Protein AF-A0AAD1RSA2-F1 (afdb_monomer)

pLDDT: mean 74.33, std 21.66, range [32.47, 97.56]

Structure (mmCIF, N/CA/C/O backbone):
data_AF-A0AAD1RSA2-F1
#
_entry.id   AF-A0AAD1RSA2-F1
#
loop_
_atom_site.group_PDB
_atom_site.id
_atom_site.type_symbol
_atom_site.label_atom_id
_atom_site.label_alt_id
_atom_site.label_comp_id
_atom_site.label_asym_id
_atom_site.label_entity_id
_atom_site.label_seq_id
_atom_site.pdbx_PDB_ins_code
_atom_site.Cartn_x
_atom_site.Cartn_y
_atom_site.Cartn_z
_atom_site.occupancy
_atom_site.B_iso_or_equiv
_atom_site.auth_seq_id
_atom_site.auth_comp_id
_atom_site.auth_asym_id
_atom_site.auth_atom_id
_atom_site.pdbx_PDB_model_num
ATOM 1 N N . MET A 1 1 ? 1.832 4.688 15.594 1.00 37.69 1 MET A N 1
ATOM 2 C CA . MET A 1 1 ? 2.782 3.563 15.748 1.00 37.69 1 MET A CA 1
ATOM 3 C C . MET A 1 1 ? 2.990 2.872 14.407 1.00 37.69 1 MET A C 1
ATOM 5 O O . MET A 1 1 ? 2.017 2.528 13.745 1.00 37.69 1 MET A O 1
ATOM 9 N N . ARG A 1 2 ? 4.242 2.735 13.957 1.00 39.59 2 ARG A N 1
ATOM 10 C CA . ARG A 1 2 ? 4.588 1.982 12.745 1.00 39.59 2 ARG A CA 1
ATOM 11 C C . ARG A 1 2 ? 4.791 0.528 13.179 1.00 39.59 2 ARG A C 1
ATOM 13 O O . ARG A 1 2 ? 5.715 0.257 13.930 1.00 39.59 2 ARG A O 1
ATOM 20 N N . MET A 1 3 ? 3.895 -0.370 12.771 1.00 48.12 3 MET A N 1
ATOM 21 C CA . MET A 1 3 ? 4.030 -1.813 13.011 1.00 48.12 3 MET A CA 1
ATOM 22 C C . MET A 1 3 ? 5.203 -2.342 12.176 1.00 48.12 3 MET A C 1
ATOM 24 O O . MET A 1 3 ? 5.011 -2.774 11.036 1.00 48.12 3 MET A O 1
ATOM 28 N N . GLU A 1 4 ? 6.422 -2.218 12.697 1.00 54.72 4 GLU A N 1
ATOM 29 C CA . GLU A 1 4 ? 7.602 -2.865 12.128 1.00 54.72 4 GLU A CA 1
ATOM 30 C C . GLU A 1 4 ? 7.743 -4.270 12.723 1.00 54.72 4 GLU A C 1
ATOM 32 O O . GLU A 1 4 ? 7.536 -4.484 13.915 1.00 54.72 4 GLU A O 1
ATOM 37 N N . SER A 1 5 ? 8.045 -5.250 11.870 1.00 55.22 5 SER A N 1
ATOM 38 C CA . SER A 1 5 ? 8.268 -6.627 12.305 1.00 55.22 5 SER A CA 1
ATOM 39 C C . SER A 1 5 ? 9.601 -6.706 13.062 1.00 55.22 5 SER A C 1
ATOM 41 O O . SER A 1 5 ? 10.627 -6.337 12.484 1.00 55.22 5 SER A O 1
ATOM 43 N N . PRO A 1 6 ? 9.634 -7.226 14.304 1.00 56.91 6 PRO A N 1
ATOM 44 C CA . PRO A 1 6 ? 10.848 -7.269 15.126 1.00 56.91 6 PRO A CA 1
ATOM 45 C C . PRO A 1 6 ? 11.958 -8.176 14.564 1.00 56.91 6 PRO A C 1
ATOM 47 O O . PRO A 1 6 ? 13.073 -8.168 15.073 1.00 56.91 6 PRO A O 1
ATOM 50 N N . LEU A 1 7 ? 11.684 -8.946 13.504 1.00 56.50 7 LEU A N 1
ATOM 51 C CA . LEU A 1 7 ? 12.602 -9.950 12.954 1.00 56.50 7 LEU A CA 1
ATOM 52 C C . LEU A 1 7 ? 13.266 -9.546 11.629 1.00 56.50 7 LEU A C 1
ATOM 54 O O . LEU A 1 7 ? 13.996 -10.346 11.042 1.00 56.50 7 LEU A O 1
ATOM 58 N N . TYR A 1 8 ? 13.022 -8.333 11.125 1.00 59.09 8 TYR A N 1
ATOM 59 C CA . TYR A 1 8 ? 13.523 -7.923 9.813 1.00 59.09 8 TYR A CA 1
ATOM 60 C C . TYR A 1 8 ? 14.059 -6.491 9.821 1.00 59.09 8 TYR A C 1
ATOM 62 O O . TYR A 1 8 ? 13.320 -5.533 9.600 1.00 59.09 8 TYR A O 1
ATOM 70 N N . ARG A 1 9 ? 15.379 -6.353 9.995 1.00 57.50 9 ARG A N 1
ATOM 71 C CA . ARG A 1 9 ? 16.102 -5.105 9.727 1.00 57.50 9 ARG A CA 1
ATOM 72 C C . ARG A 1 9 ? 16.849 -5.243 8.394 1.00 57.50 9 ARG A C 1
ATOM 74 O O . ARG A 1 9 ? 17.862 -5.940 8.347 1.00 57.50 9 ARG A O 1
ATOM 81 N N . PRO A 1 10 ? 16.361 -4.656 7.288 1.00 60.34 10 PRO A N 1
ATOM 82 C CA . PRO A 1 10 ? 17.086 -4.707 6.027 1.00 60.34 10 PRO A CA 1
ATOM 83 C C . PRO A 1 10 ? 18.389 -3.907 6.153 1.00 60.34 10 PRO A C 1
ATOM 85 O O . PRO A 1 10 ? 18.376 -2.761 6.589 1.00 60.34 10 PRO A O 1
ATOM 88 N N . THR A 1 11 ? 19.513 -4.504 5.755 1.00 66.19 11 THR A N 1
ATOM 89 C CA . THR A 1 11 ? 20.843 -3.865 5.779 1.00 66.19 11 THR A CA 1
ATOM 90 C C . THR A 1 11 ? 20.990 -2.746 4.744 1.00 66.19 11 THR A C 1
ATOM 92 O O . THR A 1 11 ? 21.912 -1.941 4.839 1.00 66.19 11 THR A O 1
ATOM 95 N N . ARG A 1 12 ? 20.081 -2.669 3.759 1.00 71.31 12 ARG A N 1
ATOM 96 C CA . ARG A 1 12 ? 19.982 -1.590 2.766 1.00 71.31 12 ARG A CA 1
ATOM 97 C C . ARG A 1 12 ? 18.522 -1.291 2.434 1.00 71.31 12 ARG A C 1
ATOM 99 O O . ARG A 1 12 ? 17.719 -2.209 2.241 1.00 71.31 12 ARG A O 1
ATOM 106 N N . THR A 1 13 ? 18.186 -0.008 2.317 1.00 76.06 13 THR A N 1
ATOM 107 C CA . THR A 1 13 ? 16.845 0.459 1.940 1.00 76.06 13 THR A CA 1
ATOM 108 C C . THR A 1 13 ? 16.625 0.257 0.442 1.00 76.06 13 THR A C 1
ATOM 110 O O . THR A 1 13 ? 16.836 1.156 -0.364 1.00 76.06 13 THR A O 1
ATOM 113 N N . VAL A 1 14 ? 16.215 -0.948 0.052 1.00 84.25 14 VAL A N 1
ATOM 114 C CA . VAL A 1 14 ? 15.807 -1.242 -1.327 1.00 84.25 14 VAL A CA 1
ATOM 115 C C . VAL A 1 14 ? 14.317 -0.946 -1.465 1.00 84.25 14 VAL A C 1
ATOM 117 O O . VAL A 1 14 ? 13.495 -1.513 -0.737 1.00 84.25 14 VAL A O 1
ATOM 120 N N . TRP A 1 15 ? 13.953 -0.068 -2.402 1.00 86.19 15 TRP A N 1
ATOM 121 C CA . TRP A 1 15 ? 12.548 0.149 -2.743 1.00 86.19 15 TRP A CA 1
ATOM 122 C C . TRP A 1 15 ? 11.924 -1.144 -3.269 1.00 86.19 15 TRP A C 1
ATOM 124 O O . TRP A 1 15 ? 12.537 -1.881 -4.042 1.00 86.19 15 TRP A O 1
ATOM 134 N N . ARG A 1 16 ? 10.687 -1.406 -2.851 1.00 86.50 16 ARG A N 1
ATOM 135 C CA . ARG A 1 16 ? 9.903 -2.559 -3.292 1.00 86.50 16 ARG A CA 1
ATOM 136 C C . ARG A 1 16 ? 8.516 -2.108 -3.702 1.00 86.50 16 ARG A C 1
ATOM 138 O O . ARG A 1 16 ? 7.865 -1.373 -2.948 1.00 86.50 16 ARG A O 1
ATOM 145 N N . LEU A 1 17 ? 8.063 -2.628 -4.836 1.00 87.75 17 LEU A N 1
ATOM 146 C CA . LEU A 1 17 ? 6.721 -2.415 -5.349 1.00 87.75 17 LEU A CA 1
ATOM 147 C C . LEU A 1 17 ? 5.660 -2.878 -4.337 1.00 87.75 17 LEU A C 1
ATOM 149 O O . LEU A 1 17 ? 5.884 -3.778 -3.520 1.00 87.75 17 LEU A O 1
ATOM 153 N N . ASN A 1 18 ? 4.518 -2.198 -4.334 1.00 88.12 18 ASN A N 1
ATOM 154 C CA . ASN A 1 18 ? 3.325 -2.650 -3.638 1.00 88.12 18 ASN A CA 1
ATOM 155 C C . ASN A 1 18 ? 2.492 -3.494 -4.608 1.00 88.12 18 ASN A C 1
ATOM 157 O O . ASN A 1 18 ? 1.887 -2.937 -5.514 1.00 88.12 18 ASN A O 1
ATOM 161 N N . GLU A 1 19 ? 2.474 -4.809 -4.405 1.00 86.88 19 GLU A N 1
ATOM 162 C CA . GLU A 1 19 ? 1.778 -5.781 -5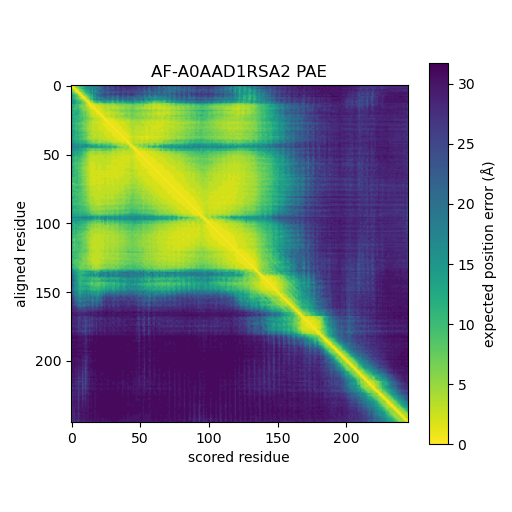.266 1.00 86.88 19 GLU A CA 1
ATOM 163 C C . GLU A 1 19 ? 0.280 -5.477 -5.400 1.00 86.88 19 GLU A C 1
ATOM 165 O O . GLU A 1 19 ? -0.284 -5.631 -6.474 1.00 86.88 19 GLU A O 1
ATOM 170 N N . LEU A 1 20 ? -0.335 -4.926 -4.348 1.00 87.38 20 LEU A N 1
ATOM 171 C CA . LEU A 1 20 ? -1.753 -4.552 -4.336 1.00 87.38 20 LEU A CA 1
ATOM 172 C C . LEU A 1 20 ? -2.102 -3.489 -5.386 1.00 87.38 20 LEU A C 1
ATOM 174 O O . LEU A 1 20 ? -3.244 -3.413 -5.810 1.00 87.38 20 LEU A O 1
ATOM 178 N N . LEU A 1 21 ? -1.134 -2.666 -5.812 1.00 88.56 21 LEU A N 1
ATOM 179 C CA . LEU A 1 21 ? -1.374 -1.650 -6.842 1.00 88.56 21 LEU A CA 1
ATOM 180 C C . LEU A 1 21 ? -1.639 -2.265 -8.214 1.00 88.56 21 LEU A C 1
ATOM 182 O O . LEU A 1 21 ? -2.290 -1.626 -9.031 1.00 88.56 21 LEU A O 1
ATOM 186 N N . LEU A 1 22 ? -1.115 -3.466 -8.464 1.00 88.12 22 LEU A N 1
ATOM 187 C CA . LEU A 1 22 ? -1.291 -4.160 -9.736 1.00 88.12 22 LEU A CA 1
ATOM 188 C C . LEU A 1 22 ? -2.653 -4.849 -9.828 1.00 88.12 22 LEU A C 1
ATOM 190 O O . LEU A 1 22 ? -3.090 -5.159 -10.923 1.00 88.12 22 LEU A O 1
ATOM 194 N N . SER A 1 23 ? -3.328 -5.072 -8.698 1.00 88.94 23 SER A N 1
ATOM 195 C CA . SER A 1 23 ? -4.679 -5.639 -8.672 1.00 88.94 23 SER A CA 1
ATOM 196 C C . SER A 1 23 ? -5.761 -4.615 -9.024 1.00 88.94 23 SER A C 1
ATOM 198 O O . SER A 1 23 ? -6.873 -4.997 -9.367 1.00 88.94 23 SER A O 1
ATOM 200 N N . ASP A 1 24 ? -5.457 -3.318 -8.940 1.00 90.38 24 ASP A N 1
ATOM 201 C CA . ASP A 1 24 ? -6.428 -2.257 -9.187 1.00 90.38 24 ASP A CA 1
ATOM 202 C C . ASP A 1 24 ? -6.560 -1.987 -10.697 1.00 90.38 24 ASP A C 1
ATOM 204 O O . ASP A 1 24 ? -5.668 -1.388 -11.299 1.00 90.38 24 ASP A O 1
ATOM 208 N N . GLU A 1 25 ? -7.699 -2.348 -11.293 1.00 92.50 25 GLU A N 1
ATOM 209 C CA . GLU A 1 25 ? -8.043 -2.081 -12.705 1.00 92.50 25 GLU A CA 1
ATOM 210 C C . GLU A 1 25 ? -7.691 -0.668 -13.219 1.00 92.50 25 GLU A C 1
ATOM 212 O O . GLU A 1 25 ? -6.989 -0.560 -14.225 1.00 92.50 25 GLU A O 1
ATOM 217 N N . PRO A 1 26 ? -8.056 0.446 -12.545 1.00 91.12 26 PRO A N 1
ATOM 218 C CA . PRO A 1 26 ? -7.728 1.778 -13.065 1.00 91.12 26 PRO A CA 1
ATOM 219 C C . PRO A 1 26 ? -6.219 2.041 -13.096 1.00 91.12 26 PRO A C 1
ATOM 221 O O . PRO A 1 26 ? -5.728 2.795 -13.931 1.00 91.12 26 PRO A O 1
ATOM 224 N N . THR A 1 27 ? -5.463 1.424 -12.186 1.00 91.00 27 THR A N 1
ATOM 225 C CA . THR A 1 27 ? -4.001 1.532 -12.178 1.00 91.00 27 THR A CA 1
ATOM 226 C C . THR A 1 27 ? -3.387 0.709 -13.302 1.00 91.00 27 THR A C 1
ATOM 228 O O . THR A 1 27 ? -2.423 1.164 -13.909 1.00 91.00 27 THR A O 1
ATOM 231 N N . GLN A 1 28 ? -3.959 -0.453 -13.622 1.00 92.38 28 GLN A N 1
ATOM 232 C CA . GLN A 1 28 ? -3.539 -1.247 -14.775 1.00 92.38 28 GLN A CA 1
ATOM 233 C C . GLN A 1 28 ? -3.769 -0.491 -16.088 1.00 92.38 28 GLN A C 1
ATOM 235 O O . GLN A 1 28 ? -2.838 -0.371 -16.880 1.00 92.38 28 GLN A O 1
ATOM 240 N N . ALA A 1 29 ? -4.951 0.101 -16.278 1.00 93.62 29 ALA A N 1
ATOM 241 C CA . ALA A 1 29 ? -5.259 0.892 -17.471 1.00 93.62 29 ALA A CA 1
ATOM 242 C C . ALA A 1 29 ? -4.273 2.059 -17.663 1.00 93.62 29 ALA A C 1
ATOM 244 O O . ALA A 1 29 ? -3.700 2.215 -18.739 1.00 93.62 29 ALA A O 1
ATOM 245 N N . GLN A 1 30 ? -3.994 2.815 -16.595 1.00 92.94 30 GLN A N 1
ATOM 246 C CA . GLN A 1 30 ? -2.999 3.894 -16.623 1.00 92.94 30 GLN A CA 1
ATOM 247 C C . GLN A 1 30 ? -1.589 3.392 -16.955 1.00 92.94 30 GLN A C 1
ATOM 249 O O . GLN A 1 30 ? -0.844 4.066 -17.661 1.00 92.94 30 GLN A O 1
ATOM 254 N N . LEU A 1 31 ? -1.193 2.225 -16.441 1.00 92.81 31 LEU A N 1
ATOM 255 C CA . LEU A 1 31 ? 0.115 1.643 -16.746 1.00 92.81 31 LEU A CA 1
ATOM 256 C C . LEU A 1 31 ? 0.219 1.239 -18.217 1.00 92.81 31 LEU A C 1
ATOM 258 O O . LEU A 1 31 ? 1.251 1.497 -18.827 1.00 92.81 31 LEU A O 1
ATOM 262 N N . LEU A 1 32 ? -0.833 0.639 -18.776 1.00 93.94 32 LEU A N 1
ATOM 263 C CA . LEU A 1 32 ? -0.878 0.226 -20.180 1.00 93.94 32 LEU A CA 1
ATOM 264 C C . LEU A 1 32 ? -0.857 1.425 -21.132 1.00 93.94 32 LEU A C 1
ATOM 266 O O . LEU A 1 32 ? -0.131 1.405 -22.120 1.00 93.94 32 LEU A O 1
ATOM 270 N N . GLU A 1 33 ? -1.591 2.489 -20.814 1.00 95.06 33 GLU A N 1
ATOM 271 C CA . GLU A 1 33 ? -1.561 3.730 -21.592 1.00 95.06 33 GLU A CA 1
ATOM 272 C C . GLU A 1 33 ? -0.147 4.327 -21.626 1.00 95.06 33 GLU A C 1
ATOM 274 O O . GLU A 1 33 ? 0.398 4.611 -22.689 1.00 95.06 33 GLU A O 1
ATOM 279 N N . GLN A 1 34 ? 0.496 4.447 -20.463 1.00 93.94 34 GLN A N 1
ATOM 280 C CA . GLN A 1 34 ? 1.848 5.003 -20.367 1.00 93.94 34 GLN A CA 1
ATOM 281 C C . GLN A 1 34 ? 2.905 4.105 -21.022 1.00 93.94 34 GLN A C 1
ATOM 283 O O . GLN A 1 34 ? 3.889 4.603 -21.563 1.00 93.94 34 GLN A O 1
ATOM 288 N N . LEU A 1 35 ? 2.703 2.786 -20.981 1.00 93.62 35 LEU A N 1
ATOM 289 C CA . LEU A 1 35 ? 3.534 1.807 -21.675 1.00 93.62 35 LEU A CA 1
ATOM 290 C C . LEU A 1 35 ? 3.474 2.014 -23.191 1.00 93.62 35 LEU A C 1
ATOM 292 O O . LEU A 1 35 ? 4.520 2.096 -23.832 1.00 93.62 35 LEU A O 1
ATOM 296 N N . ASN A 1 36 ? 2.263 2.126 -23.738 1.00 95.12 36 ASN A N 1
ATOM 297 C CA . ASN A 1 36 ? 2.056 2.334 -25.166 1.00 95.12 36 ASN A CA 1
ATOM 298 C C . ASN A 1 36 ? 2.676 3.658 -25.615 1.00 95.12 36 ASN A C 1
ATOM 300 O O . ASN A 1 36 ? 3.472 3.649 -26.548 1.00 95.12 36 ASN A O 1
ATOM 304 N N . ASN A 1 37 ? 2.408 4.751 -24.894 1.00 95.56 37 ASN A N 1
ATOM 305 C CA . ASN A 1 37 ? 2.962 6.069 -25.215 1.00 95.56 37 ASN A CA 1
ATOM 306 C C . ASN A 1 37 ? 4.499 6.056 -25.222 1.00 95.56 37 ASN A C 1
ATOM 308 O O . ASN A 1 37 ? 5.131 6.612 -26.117 1.00 95.56 37 ASN A O 1
ATOM 312 N N . TYR A 1 38 ? 5.113 5.365 -24.255 1.00 95.25 38 TYR A N 1
ATOM 313 C CA . TYR A 1 38 ? 6.565 5.242 -24.195 1.00 95.25 38 TYR A CA 1
ATOM 314 C C . TYR A 1 38 ? 7.136 4.571 -25.450 1.00 95.25 38 TYR A C 1
ATOM 316 O O . TYR A 1 38 ? 8.073 5.097 -26.047 1.00 95.25 38 TYR A O 1
ATOM 324 N N . PHE A 1 39 ? 6.581 3.430 -25.864 1.00 94.19 39 PHE A N 1
ATOM 325 C CA . PHE A 1 39 ? 7.084 2.727 -27.045 1.00 94.19 39 PHE A CA 1
ATOM 326 C C . PHE A 1 39 ? 6.788 3.480 -28.340 1.00 94.19 39 PHE A C 1
ATOM 328 O O . PHE A 1 39 ? 7.658 3.539 -29.198 1.00 94.19 39 PHE A O 1
ATOM 335 N N . THR A 1 40 ? 5.633 4.137 -28.466 1.00 94.62 40 THR A N 1
ATOM 336 C CA . THR A 1 40 ? 5.334 4.941 -29.662 1.00 94.62 40 THR A CA 1
ATOM 337 C C . THR A 1 40 ? 6.281 6.127 -29.845 1.00 94.62 40 THR A C 1
ATOM 339 O O . THR A 1 40 ? 6.525 6.533 -30.974 1.00 94.62 40 THR A O 1
ATOM 342 N N . GLU A 1 41 ? 6.801 6.699 -28.755 1.00 92.56 41 GLU A N 1
ATOM 343 C CA . GLU A 1 41 ? 7.672 7.883 -28.799 1.00 92.56 41 GLU A CA 1
ATOM 344 C C . GLU A 1 41 ? 9.167 7.545 -28.875 1.00 92.56 41 GLU A C 1
ATOM 346 O O . GLU A 1 41 ? 9.951 8.358 -29.359 1.00 92.56 41 GLU A O 1
ATOM 351 N N . ASN A 1 42 ? 9.577 6.388 -28.345 1.00 91.50 42 ASN A N 1
ATOM 352 C CA . ASN A 1 42 ? 10.992 6.068 -28.125 1.00 91.50 42 ASN A CA 1
ATOM 353 C C . ASN A 1 42 ? 11.501 4.893 -28.976 1.00 91.50 42 ASN A C 1
ATOM 355 O O . ASN A 1 42 ? 12.704 4.636 -28.965 1.00 91.50 42 ASN A O 1
ATOM 359 N N . ASP A 1 43 ? 10.632 4.167 -29.685 1.00 90.75 43 ASP A N 1
ATOM 360 C CA . ASP A 1 43 ? 11.039 3.081 -30.586 1.00 90.75 43 ASP A CA 1
ATOM 361 C C . ASP A 1 43 ? 11.524 3.647 -31.932 1.00 90.75 43 ASP A C 1
ATOM 363 O O . ASP A 1 43 ? 10.822 3.637 -32.942 1.00 90.75 43 ASP A O 1
ATOM 367 N N . THR A 1 44 ? 12.731 4.214 -31.912 1.00 91.69 44 THR A N 1
ATOM 368 C CA . THR A 1 44 ? 13.427 4.761 -33.086 1.00 91.69 44 THR A CA 1
ATOM 369 C C . THR A 1 44 ? 14.599 3.854 -33.457 1.00 91.69 44 THR A C 1
ATOM 371 O O . THR A 1 44 ? 15.302 3.363 -32.574 1.00 91.69 44 THR A O 1
ATOM 374 N N . GLU A 1 45 ? 14.880 3.697 -34.754 1.00 86.00 45 GLU A N 1
ATOM 375 C CA . GLU A 1 45 ? 15.965 2.841 -35.278 1.00 86.00 45 GLU A CA 1
ATOM 376 C C . GLU A 1 45 ? 17.367 3.193 -34.736 1.00 86.00 45 GLU A C 1
ATOM 378 O O . GLU A 1 45 ? 18.268 2.356 -34.725 1.00 86.00 45 GLU A O 1
ATOM 383 N N . GLU A 1 46 ? 17.557 4.421 -34.247 1.00 90.38 46 GLU A N 1
ATOM 384 C CA . GLU A 1 46 ? 18.817 4.904 -33.671 1.00 90.38 46 GLU A CA 1
ATOM 385 C C . GLU A 1 46 ? 19.096 4.363 -32.256 1.00 90.38 46 GLU A C 1
ATOM 387 O O . GLU A 1 46 ? 20.248 4.344 -31.808 1.00 90.38 46 GLU A O 1
ATOM 392 N N . ILE A 1 47 ? 18.063 3.937 -31.520 1.00 91.56 47 ILE A N 1
ATOM 393 C CA . ILE A 1 47 ? 18.174 3.590 -30.100 1.00 91.56 47 ILE A CA 1
ATOM 394 C C . ILE A 1 47 ? 18.345 2.080 -29.941 1.00 91.56 47 ILE A C 1
ATOM 396 O O . ILE A 1 47 ? 17.545 1.276 -30.408 1.00 91.56 47 ILE A O 1
ATOM 400 N N . SER A 1 48 ? 19.379 1.667 -29.200 1.00 94.25 48 SER A N 1
ATOM 401 C CA . SER A 1 48 ? 19.574 0.247 -28.902 1.00 94.25 48 SER A CA 1
ATOM 402 C C . SER A 1 48 ? 18.424 -0.312 -28.051 1.00 94.25 48 SER A C 1
ATOM 404 O O . SER A 1 48 ? 18.003 0.305 -27.067 1.00 94.25 48 SER A O 1
ATOM 406 N N . ALA A 1 49 ? 17.980 -1.535 -28.356 1.00 91.75 49 ALA A N 1
ATOM 407 C CA . ALA A 1 49 ? 16.918 -2.214 -27.605 1.00 91.75 49 ALA A CA 1
ATOM 408 C C . ALA A 1 49 ? 17.229 -2.356 -26.097 1.00 91.75 49 ALA A C 1
ATOM 410 O O . ALA A 1 49 ? 16.323 -2.360 -25.263 1.00 91.75 49 ALA A O 1
ATOM 411 N N . LEU A 1 50 ? 18.515 -2.437 -25.727 1.00 94.88 50 LEU A N 1
ATOM 412 C CA . LEU A 1 50 ? 18.956 -2.451 -24.329 1.00 94.88 50 LEU A CA 1
ATOM 413 C C . LEU A 1 50 ? 18.648 -1.124 -23.631 1.00 94.88 50 LEU A C 1
ATOM 415 O O . LEU A 1 50 ? 18.035 -1.124 -22.562 1.00 94.88 50 LEU A O 1
ATOM 419 N N . THR A 1 51 ? 19.030 -0.005 -24.250 1.00 94.25 51 THR A N 1
ATOM 420 C CA . THR A 1 51 ? 18.771 1.342 -23.726 1.00 94.25 51 THR A CA 1
ATOM 421 C C . THR A 1 51 ? 17.273 1.602 -23.613 1.00 94.25 51 THR A C 1
ATOM 423 O O . THR A 1 51 ? 16.816 2.081 -22.573 1.00 94.25 51 THR A O 1
ATOM 426 N N . LEU A 1 52 ? 16.505 1.216 -24.638 1.00 94.94 52 LEU A N 1
ATOM 427 C CA . LEU A 1 52 ? 15.046 1.320 -24.644 1.00 94.94 52 LEU A CA 1
ATOM 428 C C . LEU A 1 52 ? 14.437 0.555 -23.459 1.00 94.94 52 LEU A C 1
ATOM 430 O O . LEU A 1 52 ? 13.650 1.103 -22.690 1.00 94.94 52 LEU A O 1
ATOM 434 N N . TRP A 1 53 ? 14.860 -0.691 -23.228 1.00 94.75 53 TRP A N 1
ATOM 435 C CA . TRP A 1 53 ? 14.368 -1.492 -22.105 1.00 94.75 53 TRP A CA 1
ATOM 436 C C . TRP A 1 53 ? 14.763 -0.924 -20.733 1.00 94.75 53 TRP A C 1
ATOM 438 O O . TRP A 1 53 ? 13.976 -0.958 -19.779 1.00 94.75 53 TRP A O 1
ATOM 448 N N . GLU A 1 54 ? 15.985 -0.415 -20.581 1.00 95.62 54 GLU A N 1
ATOM 449 C CA . GLU A 1 54 ? 16.444 0.189 -19.327 1.00 95.62 54 GLU A CA 1
ATOM 450 C C . GLU A 1 54 ? 15.708 1.482 -18.984 1.00 95.62 54 GLU A C 1
ATOM 452 O O . GLU A 1 54 ? 15.234 1.633 -17.848 1.00 95.62 54 GLU A O 1
ATOM 457 N N . ALA A 1 55 ? 15.548 2.369 -19.963 1.00 95.00 55 ALA A N 1
ATOM 458 C CA . ALA A 1 55 ? 14.782 3.597 -19.812 1.00 95.00 55 ALA A CA 1
ATOM 459 C C . ALA A 1 55 ? 13.305 3.288 -19.524 1.00 95.00 55 ALA A C 1
ATOM 461 O O . ALA A 1 55 ? 12.751 3.818 -18.555 1.00 95.00 55 ALA A O 1
ATOM 462 N N . HIS A 1 56 ? 12.711 2.335 -20.244 1.00 94.88 56 HIS A N 1
ATOM 463 C CA . HIS A 1 56 ? 11.352 1.862 -20.006 1.00 94.88 56 HIS A CA 1
ATOM 464 C C . HIS A 1 56 ? 11.115 1.434 -18.545 1.00 94.88 56 HIS A C 1
ATOM 466 O O . HIS A 1 56 ? 10.192 1.907 -17.871 1.00 94.88 56 HIS A O 1
ATOM 472 N N . LYS A 1 57 ? 11.994 0.578 -18.003 1.00 92.50 57 LYS A N 1
ATOM 473 C CA . LYS A 1 57 ? 11.923 0.132 -16.598 1.00 92.50 57 LYS A CA 1
ATOM 474 C C . LYS A 1 57 ? 12.005 1.302 -15.614 1.00 92.50 57 LYS A C 1
ATOM 476 O O . LYS A 1 57 ? 11.341 1.275 -14.572 1.00 92.50 57 LYS A O 1
ATOM 481 N N . SER A 1 58 ? 12.829 2.307 -15.914 1.00 94.75 58 SER A N 1
ATOM 482 C CA . SER A 1 58 ? 12.964 3.511 -15.088 1.00 94.75 58 SER A CA 1
ATOM 483 C C . SER A 1 58 ? 11.663 4.318 -15.061 1.00 94.75 58 SER A C 1
ATOM 485 O O . SER A 1 58 ? 11.167 4.652 -13.978 1.00 94.75 58 SER A O 1
ATOM 487 N N . VAL A 1 59 ? 11.056 4.537 -16.233 1.00 93.94 59 VAL A N 1
ATOM 488 C CA . VAL A 1 59 ? 9.771 5.237 -16.389 1.00 93.94 59 VAL A CA 1
ATOM 489 C C . VAL A 1 59 ? 8.663 4.517 -15.622 1.00 93.94 59 VAL A C 1
ATOM 491 O O . VAL A 1 59 ? 8.009 5.129 -14.771 1.00 93.94 59 VAL A O 1
ATOM 494 N N . LEU A 1 60 ? 8.511 3.202 -15.818 1.00 93.62 60 LEU A N 1
ATOM 495 C CA . LEU A 1 60 ? 7.515 2.405 -15.092 1.00 93.62 60 LEU A CA 1
ATOM 496 C C . LEU A 1 60 ? 7.685 2.500 -13.577 1.00 93.62 60 LEU A C 1
ATOM 498 O O . LEU A 1 60 ? 6.712 2.648 -12.833 1.00 93.62 60 LEU A O 1
ATOM 502 N N . ARG A 1 61 ? 8.926 2.427 -13.092 1.00 93.62 61 ARG A N 1
ATOM 503 C CA . ARG A 1 61 ? 9.202 2.552 -11.661 1.00 93.62 61 ARG A CA 1
ATOM 504 C C . ARG A 1 61 ? 8.797 3.929 -11.138 1.00 93.62 61 ARG A C 1
ATOM 506 O O . ARG A 1 61 ? 8.172 4.001 -10.078 1.00 93.62 61 ARG A O 1
ATOM 513 N N . GLY A 1 62 ? 9.136 4.999 -11.856 1.00 94.31 62 GLY A N 1
ATOM 514 C CA . GLY A 1 62 ? 8.745 6.367 -11.507 1.00 94.31 62 GLY A CA 1
ATOM 515 C C . GLY A 1 62 ? 7.227 6.529 -11.436 1.00 94.31 62 GLY A C 1
ATOM 516 O O . GLY A 1 62 ? 6.700 7.057 -10.452 1.00 94.31 62 GLY A O 1
ATOM 517 N N . LEU A 1 63 ? 6.518 5.977 -12.418 1.00 94.19 63 LEU A N 1
ATOM 518 C CA . LEU A 1 63 ? 5.061 5.985 -12.485 1.00 94.19 63 LEU A CA 1
ATOM 519 C C . LEU A 1 63 ? 4.421 5.241 -11.303 1.00 94.19 63 LEU A C 1
ATOM 521 O O . LEU A 1 63 ? 3.563 5.791 -10.610 1.00 94.19 63 LEU A O 1
ATOM 525 N N . LEU A 1 64 ? 4.896 4.034 -10.990 1.00 93.69 64 LEU A N 1
ATOM 526 C CA . LEU A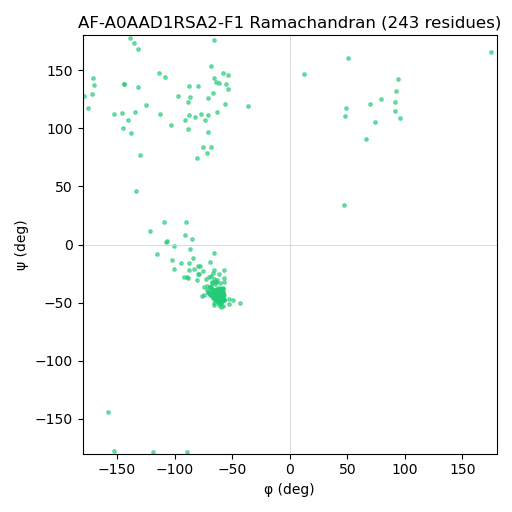 1 64 ? 4.411 3.251 -9.847 1.00 93.69 64 LEU A CA 1
ATOM 527 C C . LEU A 1 64 ? 4.666 3.958 -8.507 1.00 93.69 64 LEU A C 1
ATOM 529 O O . LEU A 1 64 ? 3.826 3.911 -7.603 1.00 93.69 64 LEU A O 1
ATOM 533 N N . ILE A 1 65 ? 5.807 4.641 -8.366 1.00 94.12 65 ILE A N 1
ATOM 534 C CA . ILE A 1 65 ? 6.111 5.457 -7.182 1.00 94.12 65 ILE A CA 1
ATOM 535 C C . ILE A 1 65 ? 5.133 6.631 -7.075 1.00 94.12 65 ILE A C 1
ATOM 537 O O . ILE A 1 65 ? 4.582 6.853 -5.991 1.00 94.12 65 ILE A O 1
ATOM 541 N N . ARG A 1 66 ? 4.885 7.345 -8.179 1.00 94.88 66 ARG A N 1
ATOM 542 C CA . ARG A 1 66 ? 3.934 8.464 -8.243 1.00 94.88 66 ARG A CA 1
ATOM 543 C C . ARG A 1 66 ? 2.531 8.022 -7.830 1.00 94.88 66 ARG A C 1
ATOM 545 O O . ARG A 1 66 ? 1.975 8.599 -6.895 1.00 94.88 66 ARG A O 1
ATOM 552 N N . ILE A 1 67 ? 2.001 6.968 -8.450 1.00 94.06 67 ILE A N 1
ATOM 553 C CA . ILE A 1 67 ? 0.661 6.436 -8.153 1.00 94.06 67 ILE A CA 1
ATOM 554 C C . ILE A 1 67 ? 0.579 5.992 -6.688 1.00 94.06 67 ILE A C 1
ATOM 556 O O . ILE A 1 67 ? -0.365 6.335 -5.971 1.00 94.06 67 ILE A O 1
ATOM 560 N N . SER A 1 68 ? 1.602 5.287 -6.193 1.00 92.75 68 SER A N 1
ATOM 561 C CA . SER A 1 68 ? 1.649 4.875 -4.788 1.00 92.75 68 SER A CA 1
ATOM 562 C C . SER A 1 68 ? 1.641 6.066 -3.827 1.00 92.75 68 SER A C 1
ATOM 564 O O . SER A 1 68 ? 1.042 5.972 -2.751 1.00 92.75 68 SER A O 1
ATOM 566 N N . ALA A 1 69 ? 2.332 7.155 -4.163 1.00 93.94 69 ALA A N 1
ATOM 567 C CA . ALA A 1 69 ? 2.376 8.359 -3.344 1.00 93.94 69 ALA A CA 1
ATOM 568 C C . ALA A 1 69 ? 1.027 9.092 -3.350 1.00 93.94 69 ALA A C 1
ATOM 570 O O . ALA A 1 69 ? 0.562 9.504 -2.284 1.00 93.94 69 ALA A O 1
ATOM 571 N N . GLN A 1 70 ? 0.379 9.192 -4.515 1.00 94.19 70 GLN A N 1
ATOM 572 C CA . GLN A 1 70 ? -0.955 9.781 -4.664 1.00 94.19 70 GLN A CA 1
ATOM 573 C C . GLN A 1 70 ? -1.993 9.021 -3.832 1.00 94.19 70 GLN A C 1
ATOM 575 O O . GLN A 1 70 ? -2.581 9.613 -2.927 1.00 94.19 70 GLN A O 1
ATOM 580 N N . LYS A 1 71 ? -2.105 7.697 -4.002 1.00 92.62 71 LYS A N 1
ATOM 581 C CA . LYS A 1 71 ? -3.033 6.865 -3.211 1.00 92.62 71 LYS A CA 1
ATOM 582 C C . LYS A 1 71 ? -2.775 6.955 -1.709 1.00 92.62 71 LYS A C 1
ATOM 584 O O . LYS A 1 71 ? -3.705 7.003 -0.907 1.00 92.62 71 LYS A O 1
ATOM 589 N N . LYS A 1 72 ? -1.505 7.014 -1.293 1.00 92.44 72 LYS A N 1
ATOM 590 C CA . LYS A 1 72 ? -1.151 7.200 0.123 1.00 92.44 72 LYS A CA 1
ATOM 591 C C . LYS A 1 72 ? -1.646 8.549 0.654 1.00 92.44 72 LYS A C 1
ATOM 593 O O . LYS A 1 72 ? -2.117 8.614 1.789 1.00 92.44 72 LYS A O 1
ATOM 598 N N . LYS A 1 73 ? -1.522 9.614 -0.141 1.00 95.69 73 LYS A N 1
ATOM 599 C CA . LYS A 1 73 ? -1.998 10.957 0.210 1.00 95.69 73 LYS A CA 1
ATOM 600 C C . LYS A 1 73 ? -3.525 11.000 0.283 1.00 95.69 73 LYS A C 1
ATOM 602 O O . LYS A 1 73 ? -4.060 11.560 1.233 1.00 95.69 73 LYS A O 1
ATOM 607 N N . GLU A 1 74 ? -4.211 10.380 -0.670 1.00 94.75 74 GLU A N 1
ATOM 608 C CA . GLU A 1 74 ? -5.676 10.271 -0.705 1.00 94.75 74 GLU A CA 1
ATOM 609 C C . GLU A 1 74 ? -6.221 9.489 0.489 1.00 94.75 74 GLU A C 1
ATOM 611 O O . GLU A 1 74 ? -7.069 10.003 1.213 1.00 94.75 74 GLU A O 1
ATOM 616 N N . ALA A 1 75 ? -5.668 8.308 0.774 1.00 93.56 75 ALA A N 1
ATOM 617 C CA . ALA A 1 75 ? -6.060 7.518 1.938 1.00 93.56 75 ALA A CA 1
ATOM 618 C C . ALA A 1 75 ? -5.846 8.293 3.248 1.00 93.56 75 ALA A C 1
ATOM 620 O O . ALA A 1 75 ? -6.687 8.252 4.141 1.00 93.56 75 ALA A O 1
ATOM 621 N N . GLN A 1 76 ? -4.743 9.042 3.363 1.00 95.50 76 GLN A N 1
ATOM 622 C CA . GLN A 1 76 ? -4.494 9.864 4.546 1.00 95.50 76 GLN A CA 1
ATOM 623 C C . GLN A 1 76 ? -5.523 10.995 4.686 1.00 95.50 76 GLN A C 1
ATOM 625 O O . GLN A 1 76 ? -5.995 11.220 5.796 1.00 95.50 76 GLN A O 1
ATOM 630 N N . ARG A 1 77 ? -5.898 11.661 3.585 1.00 97.00 77 ARG A N 1
ATOM 631 C CA . ARG A 1 77 ? -6.954 12.691 3.575 1.00 97.00 77 ARG A CA 1
ATOM 632 C C . ARG A 1 77 ? -8.316 12.120 3.970 1.00 97.00 77 ARG A C 1
ATOM 634 O O . ARG A 1 77 ? -9.029 12.735 4.753 1.00 97.00 77 ARG A O 1
ATOM 641 N N . GLN A 1 78 ? -8.664 10.936 3.466 1.00 96.50 78 GLN A N 1
ATOM 642 C CA . GLN A 1 78 ? -9.904 10.248 3.837 1.00 96.50 78 GLN A CA 1
ATOM 643 C C . GLN A 1 78 ? -9.923 9.901 5.330 1.00 96.50 78 GLN A C 1
ATOM 645 O O . GLN A 1 78 ? -10.921 10.134 6.004 1.00 96.50 78 GLN A O 1
ATOM 650 N N . MET A 1 79 ? -8.807 9.402 5.871 1.00 96.19 79 MET A N 1
ATOM 651 C CA . MET A 1 79 ? -8.694 9.104 7.301 1.00 96.19 79 MET A CA 1
ATOM 652 C C . MET A 1 79 ? -8.838 10.355 8.177 1.00 96.19 79 MET A C 1
ATOM 654 O O . MET A 1 79 ? -9.506 10.284 9.205 1.00 96.19 79 MET A O 1
ATOM 658 N N . THR A 1 80 ? -8.220 11.483 7.801 1.00 97.00 80 THR A N 1
ATOM 659 C CA . THR A 1 80 ? -8.338 12.733 8.573 1.00 97.00 80 THR A CA 1
ATOM 660 C C . THR A 1 80 ? -9.752 13.296 8.505 1.00 97.00 80 THR A C 1
ATOM 662 O O . THR A 1 80 ? -10.308 13.624 9.545 1.00 97.00 80 THR A O 1
ATOM 665 N N . ALA A 1 81 ? -10.371 13.303 7.320 1.00 97.38 81 ALA A N 1
ATOM 666 C CA . ALA A 1 81 ? -11.747 13.766 7.152 1.00 97.38 81 ALA A CA 1
ATOM 667 C C . ALA A 1 81 ? -12.744 12.930 7.974 1.00 97.38 81 ALA A C 1
ATOM 669 O O . ALA A 1 81 ? -13.593 13.487 8.665 1.00 97.38 81 ALA A O 1
ATOM 670 N N . LEU A 1 82 ? -12.616 11.597 7.965 1.00 96.75 82 LEU A N 1
ATOM 671 C CA . LEU A 1 82 ? -13.458 10.722 8.789 1.00 96.75 82 LEU A CA 1
ATOM 672 C C . LEU A 1 82 ? -13.232 10.950 10.288 1.00 96.75 82 LEU A C 1
ATOM 674 O O . LEU A 1 82 ? -14.189 10.942 11.056 1.00 96.75 82 LEU A O 1
ATOM 678 N N . ALA A 1 83 ? -11.987 11.164 10.718 1.00 96.62 83 ALA A N 1
ATOM 679 C CA . ALA A 1 83 ? -11.687 11.450 12.119 1.00 96.62 83 ALA A CA 1
ATOM 680 C C . ALA A 1 83 ? -12.310 12.779 12.582 1.00 96.62 83 ALA A C 1
ATOM 682 O O . ALA A 1 83 ? -12.881 12.837 13.670 1.00 96.62 83 ALA A O 1
ATOM 683 N N . GLU A 1 84 ? -12.258 13.817 11.745 1.00 97.25 84 GLU A N 1
ATOM 684 C CA . GLU A 1 84 ? -12.909 15.107 12.002 1.00 97.25 84 GLU A CA 1
ATOM 685 C C . GLU A 1 84 ? -14.436 14.964 12.066 1.00 97.25 84 GLU A C 1
ATOM 687 O O . GLU A 1 84 ? -15.056 15.455 13.007 1.00 97.25 84 GLU A O 1
ATOM 692 N N . GLN A 1 85 ? -15.042 14.227 11.129 1.00 96.69 85 GLN A N 1
ATOM 693 C CA . GLN A 1 85 ? -16.484 13.941 11.134 1.00 96.69 85 GLN A CA 1
ATOM 694 C C . GLN A 1 85 ? -16.930 13.157 12.375 1.00 96.69 85 GLN A C 1
ATOM 696 O O . GLN A 1 85 ? -17.992 13.423 12.933 1.00 96.69 85 GLN A O 1
ATOM 701 N N . ILE A 1 86 ? -16.125 12.195 12.831 1.00 97.06 86 ILE A N 1
ATOM 702 C CA . ILE A 1 86 ? -16.403 11.464 14.072 1.00 97.06 86 ILE A CA 1
ATOM 703 C C . ILE A 1 86 ? -16.342 12.423 15.266 1.00 97.06 86 ILE A C 1
ATOM 705 O O . ILE A 1 86 ? -17.246 12.403 16.096 1.00 97.06 86 ILE A O 1
ATOM 709 N N . ALA A 1 87 ? -15.332 13.294 15.337 1.00 96.50 87 ALA A N 1
ATOM 710 C CA . ALA A 1 87 ? -15.191 14.248 16.436 1.00 96.50 87 ALA A CA 1
ATOM 711 C C . ALA A 1 87 ? -16.367 15.241 16.510 1.0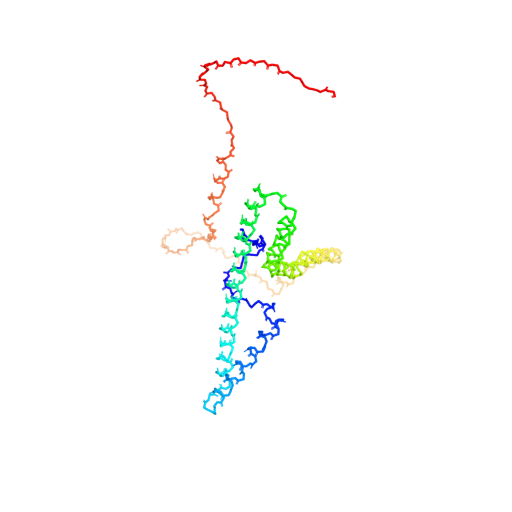0 96.50 87 ALA A C 1
ATOM 713 O O . ALA A 1 87 ? -16.863 15.530 17.601 1.00 96.50 87 ALA A O 1
ATOM 714 N N . THR A 1 88 ? -16.854 15.738 15.368 1.00 95.62 88 THR A N 1
ATOM 715 C CA . THR A 1 88 ? -18.018 16.638 15.330 1.00 95.62 88 THR A CA 1
ATOM 716 C C . THR A 1 88 ? -19.315 15.915 15.689 1.00 95.62 88 THR A C 1
ATOM 718 O O . THR A 1 88 ? -20.111 16.434 16.470 1.00 95.62 88 THR A O 1
ATOM 721 N N . LEU A 1 89 ? -19.528 14.691 15.201 1.00 95.19 89 LEU A N 1
ATOM 722 C CA . LEU A 1 89 ? -20.712 13.908 15.567 1.00 95.19 89 LEU A CA 1
ATOM 723 C C . LEU A 1 89 ? -20.705 13.483 17.038 1.00 95.19 89 LEU A C 1
ATOM 725 O O . LEU A 1 89 ? -21.761 13.445 17.665 1.00 95.19 89 LEU A O 1
ATOM 729 N N . GLU A 1 90 ? -19.537 13.220 17.624 1.00 94.88 90 GLU A N 1
ATOM 730 C CA . GLU A 1 90 ? -19.412 12.926 19.053 1.00 94.88 90 GLU A CA 1
ATOM 731 C C . GLU A 1 90 ? -19.843 14.106 19.928 1.00 94.88 90 GLU A C 1
ATOM 733 O O . GLU A 1 90 ? -20.530 13.902 20.932 1.00 94.88 90 GLU A O 1
ATOM 738 N N . THR A 1 91 ? -19.478 15.340 19.570 1.00 95.06 91 THR A N 1
ATOM 739 C CA . THR A 1 91 ? -19.899 16.530 20.328 1.00 95.06 91 THR A CA 1
ATOM 740 C C . THR A 1 91 ? -21.391 16.811 20.150 1.00 95.06 91 THR A C 1
ATOM 742 O O . THR A 1 91 ? -22.082 17.077 21.139 1.00 95.06 91 THR A O 1
ATOM 745 N N . LEU A 1 92 ? -21.919 16.661 18.931 1.00 93.50 92 LEU A N 1
ATOM 746 C CA . LEU A 1 92 ? -23.350 16.803 18.645 1.00 93.50 92 LEU A CA 1
ATOM 747 C C . LEU A 1 92 ? -24.196 15.749 19.367 1.00 93.50 92 LEU A C 1
ATOM 749 O O . LEU A 1 92 ? -25.228 16.083 19.958 1.00 93.50 92 LEU A O 1
ATOM 753 N N . HIS A 1 93 ? -23.754 14.491 19.379 1.00 93.31 93 HIS A N 1
ATOM 754 C CA . HIS A 1 93 ? -24.447 13.419 20.086 1.00 93.31 93 HIS A CA 1
ATOM 755 C C . HIS A 1 93 ? -24.394 13.615 21.607 1.00 93.31 93 HIS A C 1
ATOM 757 O O . HIS A 1 93 ? -25.409 13.425 22.270 1.00 93.31 93 HIS A O 1
ATOM 763 N N . LYS A 1 94 ? -23.271 14.079 22.175 1.00 92.62 94 LYS A N 1
ATOM 764 C CA . LYS A 1 94 ? -23.192 14.413 23.613 1.00 92.62 94 LYS A CA 1
ATOM 765 C C . LYS A 1 94 ? -24.214 15.476 24.025 1.00 92.62 94 LYS A C 1
ATOM 767 O O . LYS A 1 94 ? -24.782 15.375 25.109 1.00 92.62 94 LYS A O 1
ATOM 772 N N . ARG A 1 95 ? -24.461 16.470 23.164 1.00 92.62 95 ARG A N 1
ATOM 773 C CA . ARG A 1 95 ? -25.438 17.541 23.413 1.00 92.62 95 ARG A CA 1
ATOM 774 C C . ARG A 1 95 ? -26.885 17.082 23.214 1.00 92.62 95 ARG A C 1
ATOM 776 O O . ARG A 1 95 ? -27.737 17.416 24.026 1.00 92.62 95 ARG A O 1
ATOM 783 N N . THR A 1 96 ? -27.161 16.350 22.137 1.00 91.25 96 THR A N 1
ATOM 784 C CA . THR A 1 96 ? -28.541 16.087 21.676 1.00 91.25 96 THR A CA 1
ATOM 785 C C . THR A 1 96 ? -29.058 14.700 22.083 1.00 91.25 96 THR A C 1
ATOM 787 O O . THR A 1 96 ? -30.263 14.485 22.112 1.00 91.25 96 THR A O 1
ATOM 790 N N . ARG A 1 97 ? -28.159 13.750 22.390 1.00 89.06 97 ARG A N 1
ATOM 791 C CA . ARG A 1 97 ? -28.422 12.325 22.696 1.00 89.06 97 ARG A CA 1
ATOM 792 C C . ARG A 1 97 ? -29.370 11.610 21.721 1.00 89.06 97 ARG A C 1
ATOM 794 O O . ARG A 1 97 ? -30.119 10.723 22.113 1.00 89.06 97 ARG A O 1
ATOM 801 N N . GLN A 1 98 ? -29.330 11.976 20.441 1.00 92.38 98 GLN A N 1
ATOM 802 C CA . GLN A 1 98 ? -30.143 11.332 19.407 1.00 92.38 98 GLN A CA 1
ATOM 803 C C . GLN A 1 98 ? -29.532 10.005 18.946 1.00 92.38 98 GLN A C 1
ATOM 805 O O . GLN A 1 98 ? -28.331 9.931 18.671 1.00 92.38 98 GLN A O 1
ATOM 810 N N . GLU A 1 99 ? -30.381 8.989 18.793 1.00 91.50 99 GLU A N 1
ATOM 811 C CA . GLU A 1 99 ? -30.000 7.645 18.338 1.00 91.50 99 GLU A CA 1
ATOM 812 C C . GLU A 1 99 ? -29.480 7.638 16.891 1.00 91.50 99 GLU A C 1
ATOM 814 O O . GLU A 1 99 ? -28.546 6.911 16.557 1.00 91.50 99 GLU A O 1
ATOM 819 N N . GLU A 1 100 ? -30.012 8.500 16.019 1.00 92.19 100 GLU A N 1
ATOM 820 C CA . GLU A 1 100 ? -29.561 8.595 14.624 1.00 92.19 100 GLU A CA 1
ATOM 821 C C . GLU A 1 100 ? -28.075 8.967 14.519 1.00 92.19 100 GLU A C 1
ATOM 823 O O . GLU A 1 100 ? -27.323 8.329 13.778 1.00 92.19 100 GLU A O 1
ATOM 828 N N . HIS A 1 101 ? -27.620 9.937 15.320 1.00 91.06 101 HIS A N 1
ATOM 829 C CA . HIS A 1 101 ? -26.209 10.328 15.389 1.00 91.06 101 HIS A CA 1
ATOM 830 C C . HIS A 1 101 ? -25.308 9.204 15.911 1.00 91.06 101 HIS A C 1
ATOM 832 O O . HIS A 1 101 ? -24.151 9.098 15.508 1.00 91.06 101 HIS A O 1
ATOM 838 N N . TYR A 1 102 ? -25.823 8.352 16.798 1.00 92.69 102 TYR A N 1
ATOM 839 C CA . TYR A 1 102 ? -25.073 7.205 17.301 1.00 92.69 102 TYR A CA 1
ATOM 840 C C . TYR A 1 102 ? -24.875 6.145 16.209 1.00 92.69 102 TYR A C 1
ATOM 842 O O . TYR A 1 102 ? -23.762 5.645 16.010 1.00 92.69 102 TYR A O 1
ATOM 850 N N . ARG A 1 103 ? -25.928 5.857 15.434 1.00 94.81 103 ARG A N 1
ATOM 851 C CA . ARG A 1 103 ? -25.866 4.913 14.309 1.00 94.81 103 ARG A CA 1
ATOM 852 C C . ARG A 1 103 ? -24.880 5.374 13.239 1.00 94.81 103 ARG A C 1
ATOM 854 O O . ARG A 1 103 ? -24.035 4.581 12.818 1.00 94.81 103 ARG A O 1
ATOM 861 N N . THR A 1 104 ? -24.926 6.645 12.836 1.00 95.25 104 THR A N 1
ATOM 862 C CA . THR A 1 104 ? -23.975 7.188 11.850 1.00 95.25 104 THR A CA 1
ATOM 863 C C . THR A 1 104 ? -22.539 7.136 12.370 1.00 95.25 104 THR A C 1
ATOM 865 O O . THR A 1 104 ? -21.639 6.678 11.665 1.00 95.25 104 THR A O 1
ATOM 868 N N . LEU A 1 105 ? -22.315 7.475 13.636 1.00 96.00 105 LEU A N 1
ATOM 869 C CA . LEU A 1 105 ? -21.005 7.396 14.276 1.00 96.00 105 LEU A CA 1
ATOM 870 C C . LEU A 1 105 ? -20.430 5.969 14.286 1.00 96.00 105 LEU A C 1
ATOM 872 O O . LEU A 1 105 ? -19.247 5.785 13.988 1.00 96.00 105 LEU A O 1
ATOM 876 N N . LEU A 1 106 ? -21.247 4.944 14.551 1.00 95.81 106 LEU A N 1
ATOM 877 C CA . LEU A 1 106 ? -20.815 3.544 14.442 1.00 95.81 106 LEU A CA 1
ATOM 878 C C . LEU A 1 106 ? -20.394 3.182 13.012 1.00 95.81 106 LEU A C 1
ATOM 880 O O . LEU A 1 106 ? -19.378 2.505 12.826 1.00 95.81 106 LEU A O 1
ATOM 884 N N . THR A 1 107 ? -21.138 3.645 12.002 1.00 97.44 107 THR A N 1
ATOM 885 C CA . THR A 1 107 ? -20.779 3.396 10.597 1.00 97.44 107 THR A CA 1
ATOM 886 C C . THR A 1 107 ? -19.458 4.065 10.213 1.00 97.44 107 THR A C 1
ATOM 888 O O . THR A 1 107 ? -18.601 3.406 9.625 1.00 97.44 107 THR A O 1
ATOM 891 N N . LEU A 1 108 ? -19.232 5.317 10.625 1.00 96.88 108 LEU A N 1
ATOM 892 C CA . LEU A 1 108 ? -17.989 6.046 10.353 1.00 96.88 108 LEU A CA 1
ATOM 893 C C . LEU A 1 108 ? -16.788 5.425 11.070 1.00 96.88 108 LEU A C 1
ATOM 895 O O . LEU A 1 108 ? -15.721 5.271 10.477 1.00 96.88 108 LEU A O 1
ATOM 899 N N . ARG A 1 109 ? -16.959 5.001 12.329 1.00 96.88 109 ARG A N 1
ATOM 900 C CA . ARG A 1 109 ? -15.911 4.277 13.065 1.00 96.88 109 ARG A CA 1
ATOM 901 C C . ARG A 1 109 ? -15.531 2.978 12.360 1.00 96.88 109 ARG A C 1
ATOM 903 O O . ARG A 1 109 ? -14.343 2.704 12.222 1.00 96.88 109 ARG A O 1
ATOM 910 N N . ARG A 1 110 ? -16.513 2.217 11.860 1.00 97.56 110 ARG A N 1
ATOM 911 C CA . ARG A 1 110 ? -16.259 1.002 11.070 1.00 97.56 110 ARG A CA 1
ATOM 912 C C . ARG A 1 110 ? -15.470 1.316 9.799 1.00 97.56 110 ARG A C 1
ATOM 914 O O . ARG A 1 110 ? -14.446 0.686 9.560 1.00 97.56 110 ARG A O 1
ATOM 921 N N . GLN A 1 111 ? -15.888 2.328 9.040 1.00 97.19 111 GLN A N 1
ATOM 922 C CA . GLN A 1 111 ? -15.171 2.765 7.837 1.00 97.19 111 GLN A CA 1
ATOM 923 C C . GLN A 1 111 ? -13.722 3.170 8.147 1.00 97.19 111 GLN A C 1
ATOM 925 O O . GLN A 1 111 ? -12.799 2.789 7.423 1.00 97.19 111 GLN A O 1
ATOM 930 N N . LEU A 1 112 ? -13.494 3.895 9.247 1.00 96.81 112 LEU A N 1
ATOM 931 C CA . LEU A 1 112 ? -12.150 4.262 9.687 1.00 96.81 112 LEU A CA 1
ATOM 932 C C . LEU A 1 112 ? -11.315 3.023 10.056 1.00 96.81 112 LEU A C 1
ATOM 934 O O . LEU A 1 112 ? -10.157 2.921 9.639 1.00 96.81 112 LEU A O 1
ATOM 938 N N . SER A 1 113 ? -11.891 2.069 10.793 1.00 96.81 113 SER A N 1
ATOM 939 C CA . SER A 1 113 ? -11.246 0.788 11.110 1.00 96.81 113 SER A CA 1
ATOM 940 C C . SER A 1 113 ? -10.872 0.006 9.848 1.00 96.81 113 SER A C 1
ATOM 942 O O . SER A 1 113 ? -9.752 -0.503 9.765 1.00 96.81 113 SER A O 1
ATOM 944 N N . ASP A 1 114 ? -11.744 -0.021 8.839 1.00 96.06 114 ASP A N 1
ATOM 945 C CA . ASP A 1 114 ? -11.479 -0.683 7.559 1.00 96.06 114 ASP A CA 1
ATOM 946 C C . ASP A 1 114 ? -10.311 -0.027 6.809 1.00 96.06 114 ASP A C 1
ATOM 948 O O . ASP A 1 114 ? -9.430 -0.723 6.295 1.00 96.06 114 ASP A O 1
ATOM 952 N N . LEU A 1 115 ? -10.233 1.309 6.782 1.00 94.62 115 LEU A N 1
ATOM 953 C CA . LEU A 1 115 ? -9.099 2.023 6.178 1.00 94.62 115 LEU A CA 1
ATOM 954 C C . LEU A 1 115 ? -7.779 1.740 6.908 1.00 94.62 115 LEU A C 1
ATOM 956 O O . LEU A 1 115 ? -6.742 1.532 6.267 1.00 94.62 115 LEU A O 1
ATOM 960 N N . ILE A 1 116 ? -7.806 1.686 8.242 1.00 93.94 116 ILE A N 1
ATOM 961 C CA . ILE A 1 116 ? -6.640 1.316 9.055 1.00 93.94 116 ILE A CA 1
ATOM 962 C C . ILE A 1 116 ? -6.210 -0.122 8.736 1.00 93.94 116 ILE A C 1
ATOM 964 O O . ILE A 1 116 ? -5.024 -0.372 8.495 1.00 93.94 116 ILE A O 1
ATOM 968 N N . ALA A 1 117 ? -7.155 -1.061 8.662 1.00 93.62 117 ALA A N 1
ATOM 969 C CA . ALA A 1 117 ? -6.873 -2.448 8.306 1.00 93.62 117 ALA A CA 1
ATOM 970 C C . ALA A 1 117 ? -6.239 -2.555 6.907 1.00 93.62 117 ALA A C 1
ATOM 972 O O . ALA A 1 117 ? -5.188 -3.187 6.753 1.00 93.62 117 ALA A O 1
ATOM 973 N N . ARG A 1 118 ? -6.797 -1.860 5.905 1.00 90.31 118 ARG A N 1
ATOM 974 C CA . ARG A 1 118 ? -6.242 -1.792 4.537 1.00 90.31 118 ARG A CA 1
ATOM 975 C C . ARG A 1 118 ? -4.815 -1.238 4.524 1.00 90.31 118 ARG A C 1
ATOM 977 O O . ARG A 1 118 ? -3.940 -1.812 3.876 1.00 90.31 118 ARG A O 1
ATOM 984 N N . LYS A 1 119 ? -4.536 -0.183 5.296 1.00 90.38 119 LYS A N 1
ATOM 985 C CA . LYS A 1 119 ? -3.187 0.402 5.435 1.00 90.38 119 LYS A CA 1
ATOM 986 C C . LYS A 1 119 ? -2.164 -0.602 5.975 1.00 90.38 119 LYS A C 1
ATOM 988 O O . LYS A 1 119 ? -1.006 -0.592 5.549 1.00 90.38 119 LYS A O 1
ATOM 993 N N . HIS A 1 120 ? -2.570 -1.464 6.905 1.00 91.00 120 HIS A N 1
ATOM 994 C CA . HIS A 1 120 ? -1.693 -2.469 7.510 1.00 91.00 120 HIS A CA 1
ATOM 995 C C . HIS A 1 120 ? -1.625 -3.790 6.732 1.00 91.00 120 HIS A C 1
ATOM 997 O O . HIS A 1 120 ? -0.668 -4.546 6.927 1.00 91.00 120 HIS A O 1
ATOM 1003 N N . HIS A 1 121 ? -2.557 -4.038 5.809 1.00 89.62 121 HIS A N 1
ATOM 1004 C CA . HIS A 1 121 ? -2.668 -5.282 5.045 1.00 89.62 121 HIS A CA 1
ATOM 1005 C C 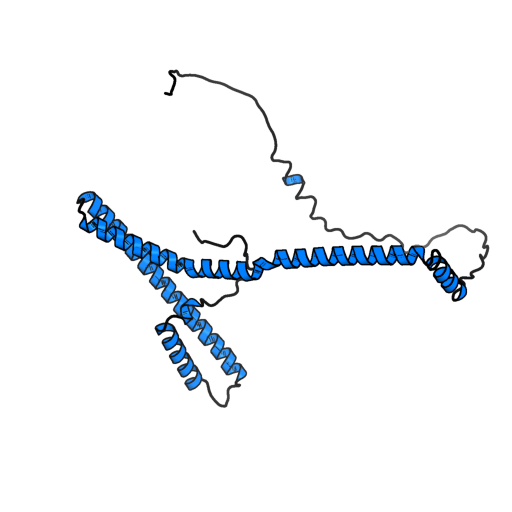. HIS A 1 121 ? -1.339 -5.718 4.408 1.00 89.62 121 HIS A C 1
ATOM 1007 O O . HIS A 1 121 ? -0.894 -6.848 4.606 1.00 89.62 121 HIS A O 1
ATOM 1013 N N . ARG A 1 122 ? -0.630 -4.799 3.740 1.00 85.94 122 ARG A N 1
ATOM 1014 C CA . ARG A 1 122 ? 0.680 -5.080 3.123 1.00 85.94 122 ARG A CA 1
ATOM 1015 C C . ARG A 1 122 ? 1.740 -5.520 4.138 1.00 85.94 122 ARG A C 1
ATOM 1017 O O . ARG A 1 122 ? 2.530 -6.416 3.851 1.00 85.94 122 ARG A O 1
ATOM 1024 N N . SER A 1 123 ? 1.790 -4.885 5.312 1.00 87.06 123 SER A N 1
ATOM 1025 C CA . SER A 1 123 ? 2.771 -5.235 6.353 1.00 87.06 123 SER A CA 1
ATOM 1026 C C . SER A 1 123 ? 2.518 -6.647 6.889 1.00 87.06 123 SER A C 1
ATOM 1028 O O . SER A 1 123 ? 3.451 -7.433 7.073 1.00 87.06 123 SER A O 1
ATOM 1030 N N . ILE A 1 124 ? 1.240 -6.998 7.049 1.00 90.69 124 ILE A N 1
ATOM 1031 C CA . ILE A 1 124 ? 0.803 -8.330 7.473 1.00 90.69 124 ILE A CA 1
ATOM 1032 C C . ILE A 1 124 ? 1.154 -9.375 6.407 1.00 90.69 124 ILE A C 1
ATOM 1034 O O . ILE A 1 124 ? 1.820 -10.358 6.728 1.00 90.69 124 ILE A O 1
ATOM 1038 N N . GLN A 1 125 ? 0.774 -9.146 5.145 1.00 88.19 125 GLN A N 1
ATOM 1039 C CA . GLN A 1 125 ? 1.110 -10.013 4.003 1.00 88.19 125 GLN A CA 1
ATOM 1040 C C . GLN A 1 125 ? 2.622 -10.269 3.928 1.00 88.19 125 GLN A C 1
ATOM 1042 O O . GLN A 1 125 ? 3.075 -11.411 3.852 1.00 88.19 125 GLN A O 1
ATOM 1047 N N . ARG A 1 126 ? 3.425 -9.207 4.060 1.00 85.69 126 ARG A N 1
ATOM 1048 C CA . ARG A 1 126 ? 4.888 -9.303 4.059 1.00 85.69 126 ARG A CA 1
ATOM 1049 C C . ARG A 1 126 ? 5.420 -10.133 5.221 1.00 85.69 126 ARG A C 1
ATOM 1051 O O . ARG A 1 126 ? 6.335 -10.927 5.025 1.00 85.69 126 ARG A O 1
ATOM 1058 N N . SER A 1 127 ? 4.879 -9.939 6.419 1.00 87.69 127 SER A N 1
ATOM 1059 C CA . SER A 1 127 ? 5.303 -10.688 7.604 1.00 87.69 127 SER A CA 1
ATOM 1060 C C . SER A 1 127 ? 4.979 -12.175 7.456 1.00 87.69 127 SER A C 1
ATOM 1062 O O . SER A 1 127 ? 5.824 -13.013 7.765 1.00 87.69 127 SER A O 1
ATOM 1064 N N . LYS A 1 128 ? 3.811 -12.506 6.888 1.00 89.44 128 LYS A N 1
ATOM 1065 C CA . LYS A 1 128 ? 3.431 -13.884 6.544 1.00 89.44 128 LYS A CA 1
ATOM 1066 C C . LYS A 1 128 ? 4.391 -14.489 5.522 1.00 89.44 128 LYS A C 1
ATOM 1068 O O . LYS A 1 128 ? 4.957 -15.545 5.779 1.00 89.44 128 LYS A O 1
ATOM 1073 N N . ALA A 1 129 ? 4.636 -13.807 4.402 1.00 87.56 129 ALA A N 1
ATOM 1074 C CA . ALA A 1 129 ? 5.563 -14.278 3.371 1.00 87.56 129 ALA A CA 1
ATOM 1075 C C . ALA A 1 129 ? 6.984 -14.482 3.923 1.00 87.56 129 ALA A C 1
ATOM 1077 O O . ALA A 1 129 ? 7.629 -15.495 3.654 1.00 87.56 129 ALA A O 1
ATOM 1078 N N . PHE A 1 130 ? 7.460 -13.548 4.751 1.00 85.25 130 PHE A N 1
ATOM 1079 C CA . PHE A 1 130 ? 8.741 -13.680 5.436 1.00 85.25 130 PHE A CA 1
ATOM 1080 C C . PHE A 1 130 ? 8.769 -14.926 6.323 1.00 85.25 130 PHE A C 1
ATOM 1082 O O . PHE A 1 130 ? 9.705 -15.718 6.210 1.00 85.25 130 PHE A O 1
ATOM 1089 N N . PHE A 1 131 ? 7.736 -15.131 7.143 1.00 86.56 131 PHE A N 1
ATOM 1090 C CA . PHE A 1 131 ? 7.612 -16.319 7.978 1.00 86.56 131 PHE A CA 1
ATOM 1091 C C . PHE A 1 131 ? 7.644 -17.599 7.137 1.00 86.56 131 PHE A C 1
ATOM 1093 O O . PHE A 1 131 ? 8.457 -18.462 7.430 1.00 86.56 131 PHE A O 1
ATOM 1100 N N . TYR A 1 132 ? 6.886 -17.696 6.042 1.00 87.62 132 TYR A N 1
ATOM 1101 C CA . TYR A 1 132 ? 6.903 -18.877 5.166 1.00 87.62 132 TYR A CA 1
ATOM 1102 C C . TYR A 1 132 ? 8.291 -19.195 4.601 1.00 87.62 132 TYR A C 1
ATOM 1104 O O . TYR A 1 132 ? 8.737 -20.340 4.653 1.00 87.62 132 TYR A O 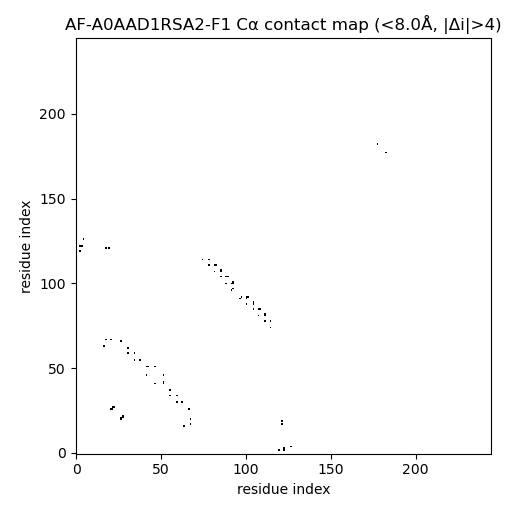1
ATOM 1112 N N . ILE A 1 133 ? 9.019 -18.182 4.123 1.00 84.56 133 ILE A N 1
ATOM 1113 C CA . ILE A 1 133 ? 10.383 -18.362 3.599 1.00 84.56 133 ILE A CA 1
ATOM 1114 C C . ILE A 1 133 ? 11.347 -18.832 4.707 1.00 84.56 133 ILE A C 1
ATOM 1116 O O . ILE A 1 133 ? 12.319 -19.542 4.442 1.00 84.56 133 ILE A O 1
ATOM 1120 N N . HIS A 1 134 ? 11.109 -18.417 5.953 1.00 81.00 134 HIS A N 1
ATOM 1121 C CA . HIS A 1 134 ? 12.032 -18.624 7.071 1.00 81.00 134 HIS A CA 1
ATOM 1122 C C . HIS A 1 134 ? 11.626 -19.766 8.014 1.00 81.00 134 HIS A C 1
ATOM 1124 O O . HIS A 1 134 ? 12.474 -20.219 8.782 1.00 81.00 134 HIS A O 1
ATOM 1130 N N . ALA A 1 135 ? 10.398 -20.277 7.924 1.00 82.62 135 ALA A N 1
ATOM 1131 C CA . ALA A 1 135 ? 9.838 -21.282 8.828 1.00 82.62 135 ALA A CA 1
ATOM 1132 C C . ALA A 1 135 ? 10.685 -22.562 8.853 1.00 82.62 135 ALA A C 1
ATOM 1134 O O . ALA A 1 135 ? 11.020 -23.086 9.912 1.00 82.62 135 ALA A O 1
ATOM 1135 N N . ASN A 1 136 ? 11.151 -23.005 7.683 1.00 77.12 136 ASN A N 1
ATOM 1136 C CA . ASN A 1 136 ? 11.947 -24.226 7.548 1.00 77.12 136 ASN A CA 1
ATOM 1137 C C . ASN A 1 136 ? 13.452 -24.029 7.796 1.00 77.12 136 ASN A C 1
ATOM 1139 O O . ASN A 1 136 ? 14.227 -24.974 7.631 1.00 77.12 136 ASN A O 1
ATOM 1143 N N . LYS A 1 137 ? 13.913 -22.834 8.199 1.00 76.62 137 LYS A N 1
ATOM 1144 C CA . LYS A 1 137 ? 15.345 -22.611 8.483 1.00 76.62 137 LYS A CA 1
ATOM 1145 C C . LYS A 1 137 ? 15.810 -23.394 9.710 1.00 76.62 137 LYS A C 1
ATOM 1147 O O . LYS A 1 137 ? 16.897 -23.969 9.667 1.00 76.62 137 LYS A O 1
ATOM 1152 N N . GLY A 1 138 ? 14.966 -23.486 10.743 1.00 77.94 138 GLY A N 1
ATOM 1153 C CA . GLY A 1 138 ? 15.204 -24.355 11.898 1.00 77.94 138 GLY A CA 1
ATOM 1154 C C . GLY A 1 138 ? 15.281 -25.825 11.485 1.00 77.94 138 GLY A C 1
ATOM 1155 O O . GLY A 1 138 ? 16.266 -26.492 11.782 1.00 77.94 138 GLY A O 1
ATOM 1156 N N . GLY A 1 139 ? 14.316 -26.300 10.689 1.00 80.88 139 GLY A N 1
ATOM 1157 C CA . GLY A 1 139 ? 14.307 -27.667 10.156 1.00 80.88 139 GLY A CA 1
ATOM 1158 C C . GLY A 1 139 ? 15.542 -28.004 9.315 1.00 80.88 139 GLY A C 1
ATOM 1159 O O . GLY A 1 139 ? 16.138 -29.061 9.499 1.00 80.88 139 GLY A O 1
ATOM 1160 N N . ARG A 1 140 ? 16.001 -27.092 8.446 1.00 81.62 140 ARG A N 1
ATOM 1161 C CA . ARG A 1 140 ? 17.227 -27.286 7.648 1.00 81.62 140 ARG A CA 1
ATOM 1162 C C . ARG A 1 140 ? 18.479 -27.368 8.527 1.00 81.62 140 ARG A C 1
ATOM 1164 O O . ARG A 1 140 ? 19.342 -28.207 8.267 1.00 81.62 140 ARG A O 1
ATOM 1171 N N . LEU A 1 141 ? 18.592 -26.514 9.546 1.00 83.69 141 LEU A N 1
ATOM 1172 C CA . LEU A 1 141 ? 19.708 -26.553 10.494 1.00 83.69 141 LEU A CA 1
ATOM 1173 C C . LEU A 1 141 ? 19.698 -27.856 11.303 1.00 83.69 141 LEU A C 1
ATOM 1175 O O . LEU A 1 141 ? 20.722 -28.531 11.371 1.00 83.69 141 LEU A O 1
ATOM 1179 N N . LEU A 1 142 ? 18.540 -28.238 11.842 1.00 85.69 142 LEU A N 1
ATOM 1180 C CA . LEU A 1 142 ? 18.354 -29.477 12.598 1.00 85.69 142 LEU A CA 1
ATOM 1181 C C . LEU A 1 142 ? 18.641 -30.712 11.740 1.00 85.69 142 LEU A C 1
ATOM 1183 O O . LEU A 1 142 ? 19.387 -31.587 12.165 1.00 85.69 142 LEU A O 1
ATOM 1187 N N . ALA A 1 143 ? 18.147 -30.761 10.503 1.00 87.81 143 ALA A N 1
ATOM 1188 C CA . ALA A 1 143 ? 18.447 -31.842 9.566 1.00 87.81 143 ALA A CA 1
ATOM 1189 C C . ALA A 1 143 ? 19.952 -31.940 9.267 1.00 87.81 143 ALA A C 1
ATOM 1191 O O . ALA A 1 143 ? 20.501 -33.040 9.186 1.00 87.81 143 ALA A O 1
ATOM 1192 N N . ARG A 1 144 ? 20.647 -30.799 9.147 1.00 88.88 144 ARG A N 1
ATOM 1193 C CA . ARG A 1 144 ? 22.109 -30.764 8.992 1.00 88.88 144 ARG A CA 1
ATOM 1194 C C . ARG A 1 144 ? 22.820 -31.270 10.249 1.00 88.88 144 ARG A C 1
ATOM 1196 O O . ARG A 1 144 ? 23.753 -32.056 10.125 1.00 88.88 144 ARG A O 1
ATOM 1203 N N . MET A 1 145 ? 22.373 -30.863 11.437 1.00 90.19 145 MET A N 1
ATOM 1204 C CA . MET A 1 145 ? 22.904 -31.357 12.713 1.00 90.19 145 MET A CA 1
ATOM 1205 C C . MET A 1 145 ? 22.708 -32.873 12.851 1.00 90.19 145 MET A C 1
ATOM 1207 O O . MET A 1 145 ? 23.673 -33.578 13.137 1.00 90.19 145 MET A O 1
ATOM 1211 N N . LEU A 1 146 ? 21.508 -33.386 12.565 1.00 91.12 146 LEU A N 1
ATOM 1212 C CA . LEU A 1 146 ? 21.198 -34.819 12.574 1.00 91.12 146 LEU A CA 1
ATOM 1213 C C . LEU A 1 146 ? 22.067 -35.594 11.579 1.00 91.12 146 LEU A C 1
ATOM 1215 O O . LEU A 1 146 ? 22.647 -36.617 11.938 1.00 91.12 146 LEU A O 1
ATOM 1219 N N . ARG A 1 147 ? 22.225 -35.087 10.348 1.00 90.25 147 ARG A N 1
ATOM 1220 C CA . ARG A 1 147 ? 23.109 -35.701 9.347 1.00 90.25 147 ARG A CA 1
ATOM 1221 C C . ARG A 1 147 ? 24.553 -35.760 9.843 1.00 90.25 147 ARG A C 1
ATOM 1223 O O . ARG A 1 147 ? 25.171 -36.813 9.744 1.00 90.25 147 ARG A O 1
ATOM 1230 N N . ASN A 1 148 ? 25.066 -34.670 10.416 1.00 89.31 148 ASN A N 1
ATOM 1231 C CA . ASN A 1 148 ? 26.424 -34.624 10.958 1.00 89.31 148 ASN A CA 1
ATOM 1232 C C . ASN A 1 148 ? 26.626 -35.654 12.084 1.00 89.31 148 ASN A C 1
ATOM 1234 O O . ASN A 1 148 ? 27.650 -36.339 12.101 1.00 89.31 148 ASN A O 1
ATOM 1238 N N . GLN A 1 149 ? 25.642 -35.808 12.979 1.00 89.75 149 GLN A N 1
ATOM 1239 C CA . GLN A 1 149 ? 25.666 -36.819 14.044 1.00 89.75 149 GLN A CA 1
ATOM 1240 C C . GLN A 1 149 ? 25.646 -38.251 13.491 1.00 89.75 149 GLN A C 1
ATOM 1242 O O . GLN A 1 149 ? 26.394 -39.110 13.951 1.00 89.75 149 GLN A O 1
ATOM 1247 N N . GLN A 1 150 ? 24.829 -38.524 12.471 1.00 86.44 150 GLN A N 1
ATOM 1248 C CA . GLN A 1 150 ? 24.793 -39.841 11.829 1.00 86.44 150 GLN A CA 1
ATOM 1249 C C . GLN A 1 150 ? 26.110 -40.154 11.110 1.00 86.44 150 GLN A C 1
ATOM 1251 O O . GLN A 1 150 ? 26.633 -41.263 11.242 1.00 86.44 150 GLN A O 1
ATOM 1256 N N . THR A 1 151 ? 26.685 -39.180 10.397 1.00 81.75 151 THR A N 1
ATOM 1257 C CA . THR A 1 151 ? 27.979 -39.358 9.727 1.00 81.75 151 THR A CA 1
ATOM 1258 C C . THR A 1 151 ? 29.112 -39.584 10.721 1.00 81.75 151 THR A C 1
ATOM 1260 O O . THR A 1 151 ? 29.915 -40.486 10.497 1.00 81.75 151 THR A O 1
ATOM 1263 N N . SER A 1 152 ? 29.165 -38.846 11.838 1.00 76.62 152 SER A N 1
ATOM 1264 C CA . SER A 1 152 ? 30.205 -39.030 12.860 1.00 76.62 152 SER A CA 1
ATOM 1265 C C . SER A 1 152 ? 30.058 -40.363 13.602 1.00 76.62 152 SER A C 1
ATOM 1267 O O . SER A 1 152 ? 31.048 -41.047 13.867 1.00 76.62 152 SER A O 1
ATOM 1269 N N . ALA A 1 153 ? 28.826 -40.803 13.865 1.00 75.81 153 ALA A N 1
ATOM 1270 C CA . ALA A 1 153 ? 28.565 -42.128 14.419 1.00 75.81 153 ALA A CA 1
ATOM 1271 C C . ALA A 1 153 ? 28.965 -43.249 13.441 1.00 75.81 153 ALA A C 1
ATOM 1273 O O . ALA A 1 153 ? 29.520 -44.271 13.853 1.00 75.81 153 ALA A O 1
ATOM 1274 N N . GLN A 1 154 ? 28.722 -43.074 12.139 1.00 68.62 154 GLN A N 1
ATOM 1275 C CA . GLN A 1 154 ? 29.094 -44.055 11.119 1.00 68.62 154 GLN A CA 1
ATOM 1276 C C . GLN A 1 154 ? 30.612 -44.118 10.897 1.00 68.62 154 GLN A C 1
ATOM 1278 O O . GLN A 1 154 ? 31.152 -45.222 10.782 1.00 68.62 154 GLN A O 1
ATOM 1283 N N . THR A 1 155 ? 31.315 -42.980 10.872 1.00 63.75 155 THR A N 1
ATOM 1284 C CA . THR A 1 155 ? 32.785 -42.952 10.785 1.00 63.75 155 THR A CA 1
ATOM 1285 C C . THR A 1 155 ? 33.422 -43.568 12.028 1.00 63.75 155 THR A C 1
ATOM 1287 O O . THR A 1 155 ? 34.310 -44.405 11.882 1.00 63.75 155 THR A O 1
ATOM 1290 N N . GLY A 1 156 ? 32.912 -43.275 13.230 1.00 65.12 156 GLY A N 1
ATOM 1291 C CA . GLY A 1 156 ? 33.358 -43.914 14.474 1.00 65.12 156 GLY A CA 1
ATOM 1292 C C . GLY A 1 156 ? 33.138 -45.433 14.486 1.00 65.12 156 GLY A C 1
ATOM 1293 O O . GLY A 1 156 ? 34.033 -46.193 14.861 1.00 65.12 156 GLY A O 1
ATOM 1294 N N . ARG A 1 157 ? 31.983 -45.911 13.999 1.00 58.91 157 ARG A N 1
ATOM 1295 C CA . ARG A 1 157 ? 31.692 -47.354 13.868 1.00 58.91 157 ARG A CA 1
ATOM 1296 C C . ARG A 1 157 ? 32.589 -48.050 12.841 1.00 58.91 157 ARG A C 1
ATOM 1298 O O . ARG A 1 157 ? 33.047 -49.161 13.104 1.00 58.91 157 ARG A O 1
ATOM 1305 N N . LYS A 1 158 ? 32.860 -47.421 11.691 1.00 58.03 158 LYS A N 1
ATOM 1306 C CA . LYS A 1 158 ? 33.792 -47.956 10.681 1.00 58.03 158 LYS A CA 1
ATOM 1307 C C . LYS A 1 158 ? 35.227 -47.991 11.216 1.00 58.03 158 LYS A C 1
ATOM 1309 O O . LYS A 1 158 ? 35.854 -49.039 11.126 1.00 58.03 158 LYS A O 1
ATOM 1314 N N . ALA A 1 159 ? 35.690 -46.920 11.864 1.00 58.47 159 ALA A N 1
ATOM 1315 C CA . ALA A 1 159 ? 37.018 -46.844 12.474 1.00 58.47 159 ALA A CA 1
ATOM 1316 C C . ALA A 1 159 ? 37.234 -47.908 13.567 1.00 58.47 159 ALA A C 1
ATOM 1318 O O . ALA A 1 159 ? 38.293 -48.529 13.619 1.00 58.47 159 ALA A O 1
ATOM 1319 N N . ARG A 1 160 ? 36.214 -48.185 14.395 1.00 58.06 160 ARG A N 1
ATOM 1320 C CA . ARG A 1 160 ? 36.265 -49.237 15.430 1.00 58.06 160 ARG A CA 1
ATOM 1321 C C . ARG A 1 160 ? 36.254 -50.659 14.850 1.00 58.06 160 ARG A C 1
ATOM 1323 O O . ARG A 1 160 ? 36.795 -51.569 15.470 1.00 58.06 160 ARG A O 1
ATOM 1330 N N . ARG A 1 161 ? 35.652 -50.871 13.669 1.00 54.47 161 ARG A N 1
ATOM 1331 C CA . ARG A 1 161 ? 35.746 -52.151 12.934 1.00 54.47 161 ARG A CA 1
ATOM 1332 C C . ARG A 1 161 ? 37.122 -52.321 12.292 1.00 54.47 161 ARG A C 1
ATOM 1334 O O . ARG A 1 161 ? 37.701 -53.393 12.416 1.00 54.47 161 ARG A O 1
ATOM 1341 N N . THR A 1 162 ? 37.671 -51.281 11.664 1.00 55.47 162 THR A N 1
ATOM 1342 C CA . THR A 1 162 ? 38.998 -51.353 11.028 1.00 55.47 162 THR A CA 1
ATOM 1343 C C . THR A 1 162 ? 40.128 -51.479 12.048 1.00 55.47 162 THR A C 1
ATOM 1345 O O . THR A 1 162 ? 41.055 -52.245 11.814 1.00 55.47 162 THR A O 1
ATOM 1348 N N . SER A 1 163 ? 40.035 -50.818 13.211 1.00 57.50 163 SER A N 1
ATOM 1349 C CA . SER A 1 163 ? 41.042 -50.938 14.280 1.00 57.50 163 SER A CA 1
ATOM 1350 C C . SER A 1 163 ? 41.091 -52.332 14.913 1.00 57.50 163 SER A C 1
ATOM 1352 O O . SER A 1 163 ? 42.108 -52.709 15.480 1.00 57.50 163 SER A O 1
ATOM 1354 N N . LYS A 1 164 ? 39.991 -53.094 14.836 1.00 55.03 164 LYS A N 1
ATOM 1355 C CA . LYS A 1 164 ? 39.914 -54.477 15.328 1.00 55.03 164 LYS A CA 1
ATOM 1356 C C . LYS A 1 164 ? 40.357 -55.503 14.275 1.00 55.03 164 LYS A C 1
ATOM 1358 O O . LYS A 1 164 ? 40.715 -56.611 14.643 1.00 55.03 164 LYS A O 1
ATOM 1363 N N . ALA A 1 165 ? 40.323 -55.134 12.991 1.00 55.41 165 ALA A N 1
ATOM 1364 C CA . ALA A 1 165 ? 40.736 -55.984 11.874 1.00 55.41 165 ALA A CA 1
ATOM 1365 C C . ALA A 1 165 ? 42.234 -55.856 11.540 1.00 55.41 165 ALA A C 1
ATOM 1367 O O . ALA A 1 165 ? 42.824 -56.819 11.073 1.00 55.41 165 ALA A O 1
ATOM 1368 N N . TYR A 1 166 ? 42.856 -54.703 11.809 1.00 55.84 166 TYR A N 1
ATOM 1369 C CA . TYR A 1 166 ? 44.300 -54.495 11.667 1.00 55.84 166 TYR A CA 1
ATOM 1370 C C . TYR A 1 166 ? 44.799 -53.553 12.774 1.00 55.84 166 TYR A C 1
ATOM 1372 O O . TYR A 1 166 ? 44.651 -52.334 12.637 1.00 55.84 166 TYR A O 1
ATOM 1380 N N . PRO A 1 167 ? 45.403 -54.074 13.861 1.00 56.25 167 PRO A N 1
ATOM 1381 C CA . PRO A 1 167 ? 45.927 -53.240 14.947 1.00 56.25 167 PRO A CA 1
ATOM 1382 C C . PRO A 1 167 ? 47.104 -52.368 14.495 1.00 56.25 167 PRO A C 1
ATOM 1384 O O . PRO A 1 167 ? 47.374 -51.328 15.086 1.00 56.25 167 PRO A O 1
ATOM 1387 N N . ASP A 1 168 ? 47.773 -52.776 13.416 1.00 64.62 168 ASP A N 1
ATOM 1388 C CA . ASP A 1 168 ? 49.137 -52.349 13.124 1.00 64.62 168 ASP A CA 1
ATOM 1389 C C . ASP A 1 168 ? 49.291 -51.645 11.772 1.00 64.62 168 ASP A C 1
ATOM 1391 O O . ASP A 1 168 ? 50.397 -51.369 11.327 1.00 64.62 168 ASP A O 1
ATOM 1395 N N . TYR A 1 169 ? 48.187 -51.279 11.103 1.00 69.69 169 TYR A N 1
ATOM 1396 C CA . TYR A 1 169 ? 48.264 -50.572 9.814 1.00 69.69 169 TYR A CA 1
ATOM 1397 C C . TYR A 1 169 ? 48.999 -49.229 9.932 1.00 69.69 169 TYR A C 1
ATOM 1399 O O . TYR A 1 169 ? 49.690 -48.806 9.008 1.00 69.69 169 TYR A O 1
ATOM 1407 N N . ARG A 1 170 ? 48.879 -48.550 11.082 1.00 63.09 170 ARG A N 1
ATOM 1408 C CA . ARG A 1 170 ? 49.606 -47.302 11.334 1.00 63.09 170 ARG A CA 1
ATOM 1409 C C . ARG A 1 170 ? 51.106 -47.565 11.467 1.00 63.09 170 ARG A C 1
ATOM 1411 O O . ARG A 1 170 ? 51.872 -46.833 10.851 1.00 63.09 170 ARG A O 1
ATOM 1418 N N . ALA A 1 171 ? 51.518 -48.613 12.181 1.00 65.88 171 ALA A N 1
ATOM 1419 C CA . ALA A 1 171 ? 52.924 -48.999 12.278 1.00 65.88 171 ALA A CA 1
ATOM 1420 C C . ALA A 1 171 ? 53.462 -49.481 10.926 1.00 65.88 171 ALA A C 1
ATOM 1422 O O . ALA A 1 171 ? 54.486 -48.978 10.489 1.00 65.88 171 ALA A O 1
ATOM 1423 N N . PHE A 1 172 ? 52.721 -50.325 10.203 1.00 73.56 172 PHE A N 1
ATOM 1424 C CA . PHE A 1 172 ? 53.058 -50.778 8.851 1.00 73.56 172 PHE A CA 1
ATOM 1425 C C . PHE A 1 172 ? 53.225 -49.613 7.872 1.00 73.56 172 PHE A C 1
ATOM 1427 O O . PHE A 1 172 ? 54.223 -49.538 7.163 1.00 73.56 172 PHE A O 1
ATOM 1434 N N . LYS A 1 173 ? 52.294 -48.651 7.865 1.00 70.00 173 LYS A N 1
ATOM 1435 C CA . LYS A 1 173 ? 52.392 -47.453 7.019 1.00 70.00 173 LYS A CA 1
ATOM 1436 C C . LYS A 1 173 ? 53.607 -46.595 7.384 1.00 70.00 173 LYS A C 1
ATOM 1438 O O . LYS A 1 173 ? 54.247 -46.044 6.494 1.00 70.00 173 LYS A O 1
ATOM 1443 N N . THR A 1 174 ? 53.922 -46.483 8.674 1.00 71.31 174 THR A N 1
ATOM 1444 C CA . THR A 1 174 ? 55.086 -45.717 9.153 1.00 71.31 174 THR A CA 1
ATOM 1445 C C . THR A 1 174 ? 56.393 -46.447 8.825 1.00 71.31 174 THR A C 1
ATOM 1447 O O . THR A 1 174 ? 57.341 -45.824 8.365 1.00 71.31 174 THR A O 1
ATOM 1450 N N . ALA A 1 175 ? 56.418 -47.774 8.955 1.00 75.12 175 ALA A N 1
ATOM 1451 C CA . ALA A 1 175 ? 57.534 -48.630 8.570 1.00 75.12 175 ALA A CA 1
ATOM 1452 C C . ALA A 1 175 ? 57.792 -48.578 7.058 1.00 75.12 175 ALA A C 1
ATOM 1454 O O . ALA A 1 175 ? 58.934 -48.407 6.652 1.00 75.12 175 ALA A O 1
ATOM 1455 N N . LEU A 1 176 ? 56.746 -48.630 6.224 1.00 77.50 176 LEU A N 1
ATOM 1456 C CA . LEU A 1 176 ? 56.864 -48.448 4.773 1.00 77.50 176 LEU A CA 1
ATOM 1457 C C . LEU A 1 176 ? 5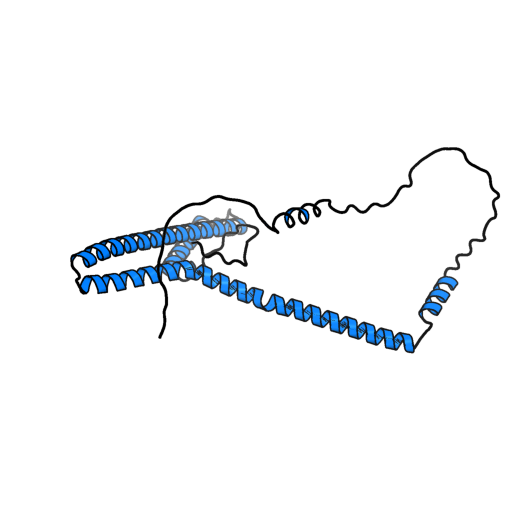7.403 -47.063 4.416 1.00 77.50 176 LEU A C 1
ATOM 1459 O O . LEU A 1 176 ? 58.289 -46.946 3.579 1.00 77.50 176 LEU A O 1
ATOM 1463 N N . HIS A 1 177 ? 56.893 -46.012 5.059 1.00 75.81 177 HIS A N 1
ATOM 1464 C CA . HIS A 1 177 ? 57.369 -44.652 4.820 1.00 75.81 177 HIS A CA 1
ATOM 1465 C C . HIS A 1 177 ? 58.859 -44.504 5.167 1.00 75.81 177 HIS A C 1
ATOM 1467 O O . HIS A 1 177 ? 59.612 -43.925 4.390 1.00 75.81 177 HIS A O 1
ATOM 1473 N N . ASN A 1 178 ? 59.295 -45.079 6.289 1.00 73.12 178 ASN A N 1
ATOM 1474 C CA . ASN A 1 178 ? 60.695 -45.053 6.715 1.00 73.12 178 ASN A CA 1
ATOM 1475 C C . ASN A 1 178 ? 61.594 -45.964 5.861 1.00 73.12 178 ASN A C 1
ATOM 1477 O O . ASN A 1 178 ? 62.769 -45.661 5.689 1.00 73.12 178 ASN A O 1
ATOM 1481 N N . ALA A 1 179 ? 61.057 -47.058 5.312 1.00 75.56 179 ALA A N 1
ATOM 1482 C CA . ALA A 1 179 ? 61.775 -47.939 4.392 1.00 75.56 179 ALA A CA 1
ATOM 1483 C C . ALA A 1 179 ? 61.979 -47.299 3.010 1.00 75.56 179 ALA A C 1
ATOM 1485 O O . ALA A 1 179 ? 63.011 -47.510 2.380 1.00 75.56 179 ALA A O 1
ATOM 1486 N N . VAL A 1 180 ? 61.008 -46.511 2.540 1.00 77.12 180 VAL A N 1
ATOM 1487 C CA . VAL A 1 180 ? 61.093 -45.799 1.255 1.00 77.12 180 VAL A CA 1
ATOM 1488 C C . VAL A 1 180 ? 61.916 -44.511 1.381 1.00 77.12 180 VAL A C 1
ATOM 1490 O O . VAL A 1 180 ? 62.598 -44.129 0.434 1.00 77.12 180 VAL A O 1
ATOM 1493 N N . PHE A 1 181 ? 61.904 -43.868 2.552 1.00 69.06 181 PHE A N 1
ATOM 1494 C CA . PHE A 1 181 ? 62.673 -42.654 2.834 1.00 69.06 181 PHE A CA 1
ATOM 1495 C C . PHE A 1 181 ? 63.458 -42.791 4.151 1.00 69.06 181 PHE A C 1
ATOM 1497 O O . PHE A 1 181 ? 63.045 -42.239 5.176 1.00 69.06 181 PHE A O 1
ATOM 1504 N N . PRO A 1 182 ? 64.586 -43.524 4.164 1.00 61.69 182 PRO A N 1
ATOM 1505 C CA . PRO A 1 182 ? 65.408 -43.637 5.358 1.00 61.69 182 PRO A CA 1
ATOM 1506 C C . PRO A 1 182 ? 66.159 -42.322 5.580 1.00 61.69 182 PRO A C 1
ATOM 1508 O O . PRO A 1 182 ? 67.111 -42.000 4.872 1.00 61.69 182 PRO A O 1
ATOM 1511 N N . THR A 1 183 ? 65.749 -41.538 6.577 1.00 65.00 183 THR A N 1
ATOM 1512 C CA . THR A 1 183 ? 66.542 -40.404 7.068 1.00 65.00 183 THR A CA 1
ATOM 1513 C C . THR A 1 183 ? 67.752 -40.932 7.836 1.00 65.00 183 THR A C 1
ATOM 1515 O O . THR A 1 183 ? 67.751 -40.981 9.063 1.00 65.00 183 THR A O 1
ATOM 1518 N N . ALA A 1 184 ? 68.780 -41.362 7.108 1.00 55.16 184 ALA A N 1
ATOM 1519 C CA . ALA A 1 184 ? 70.116 -41.554 7.648 1.00 55.16 184 ALA A CA 1
ATOM 1520 C C . ALA A 1 184 ? 70.877 -40.228 7.519 1.00 55.16 184 ALA A C 1
ATOM 1522 O O . ALA A 1 184 ? 71.382 -39.890 6.452 1.00 55.16 184 ALA A O 1
ATOM 1523 N N . ILE A 1 185 ? 70.949 -39.468 8.609 1.00 55.78 185 ILE A N 1
ATOM 1524 C CA . ILE A 1 185 ? 72.030 -38.502 8.819 1.00 55.78 185 ILE A CA 1
ATOM 1525 C C . ILE A 1 185 ? 72.821 -39.061 10.007 1.00 55.78 185 ILE A C 1
ATOM 1527 O O . ILE A 1 185 ? 72.251 -39.140 11.098 1.00 55.78 185 ILE A O 1
ATOM 1531 N N . PRO A 1 186 ? 74.073 -39.523 9.833 1.00 54.09 186 PRO A N 1
ATOM 1532 C CA . PRO A 1 186 ? 74.894 -39.919 10.971 1.00 54.09 186 PRO A CA 1
ATOM 1533 C C . PRO A 1 186 ? 75.212 -38.678 11.825 1.00 54.09 186 PRO A C 1
ATOM 1535 O O . PRO A 1 186 ? 75.409 -37.594 11.268 1.00 54.09 186 PRO A O 1
ATOM 1538 N N . PRO A 1 187 ? 75.264 -38.793 13.164 1.00 45.66 187 PRO A N 1
ATOM 1539 C CA . PRO A 1 187 ? 75.637 -37.669 14.008 1.00 45.66 187 PRO A CA 1
ATOM 1540 C C . PRO A 1 187 ? 77.133 -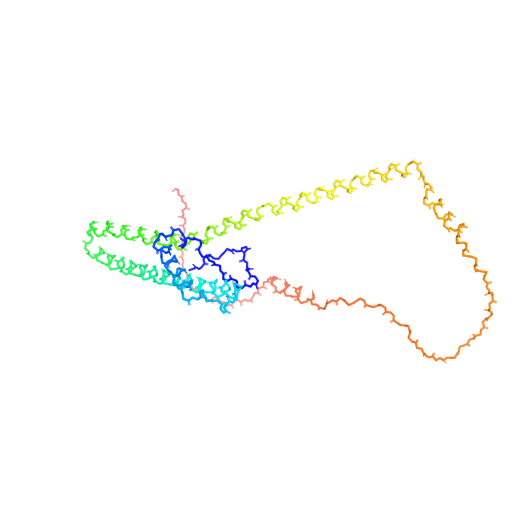37.387 13.822 1.00 45.66 187 PRO A C 1
ATOM 1542 O O . PRO A 1 187 ? 77.976 -38.192 14.205 1.00 45.66 187 PRO A O 1
ATOM 1545 N N . MET A 1 188 ? 77.462 -36.250 13.211 1.00 38.88 188 MET A N 1
ATOM 1546 C CA . MET A 1 188 ? 78.819 -35.709 13.245 1.00 38.88 188 MET A CA 1
ATOM 1547 C C . MET A 1 188 ? 79.048 -35.066 14.611 1.00 38.88 188 MET A C 1
ATOM 1549 O O . MET A 1 188 ? 78.432 -34.051 14.940 1.00 38.88 188 MET A O 1
ATOM 1553 N N . GLU A 1 189 ? 79.931 -35.668 15.401 1.00 45.91 189 GLU A N 1
ATOM 1554 C CA . GLU A 1 189 ? 80.553 -35.014 16.545 1.00 45.91 189 GLU A CA 1
ATOM 1555 C C . GLU A 1 189 ? 81.387 -33.832 16.042 1.00 45.91 189 GLU A C 1
ATOM 1557 O O . GLU A 1 189 ? 82.394 -34.013 15.360 1.00 45.91 189 GLU A O 1
ATOM 1562 N N . HIS A 1 190 ? 80.988 -32.612 16.398 1.00 43.62 190 HIS A N 1
ATOM 1563 C CA . HIS A 1 190 ? 81.897 -31.477 16.392 1.00 43.62 190 HIS A CA 1
ATOM 1564 C C . HIS A 1 190 ? 81.903 -30.824 17.768 1.00 43.62 190 HIS A C 1
ATOM 1566 O O . HIS A 1 190 ? 80.887 -30.392 18.309 1.00 43.62 190 HIS A O 1
ATOM 1572 N N . THR A 1 191 ? 83.109 -30.840 18.316 1.00 34.88 191 THR A N 1
ATOM 1573 C CA . THR A 1 191 ? 83.579 -30.272 19.569 1.00 34.88 191 THR A CA 1
ATOM 1574 C C . THR A 1 191 ? 83.250 -28.789 19.705 1.00 34.88 191 THR A C 1
ATOM 1576 O O . THR A 1 191 ? 83.294 -28.034 18.736 1.00 34.88 191 THR A O 1
ATOM 1579 N N . ALA A 1 192 ? 82.981 -28.389 20.945 1.00 41.97 192 ALA A N 1
ATOM 1580 C CA . ALA A 1 192 ? 82.716 -27.027 21.377 1.00 41.97 192 ALA A CA 1
ATOM 1581 C C . ALA A 1 192 ? 83.803 -26.018 20.964 1.00 41.97 192 ALA A C 1
ATOM 1583 O O . ALA A 1 192 ? 84.979 -26.236 21.245 1.00 41.97 192 ALA A O 1
ATOM 1584 N N . THR A 1 193 ? 83.379 -24.867 20.436 1.00 39.81 193 THR A N 1
ATOM 1585 C CA . THR A 1 193 ? 84.004 -23.563 20.701 1.00 39.81 193 THR A CA 1
ATOM 1586 C C . THR A 1 193 ? 82.938 -22.466 20.753 1.00 39.81 193 THR A C 1
ATOM 1588 O O . THR A 1 193 ? 81.966 -22.457 20.001 1.00 39.81 193 THR A O 1
ATOM 1591 N N . ASP A 1 194 ? 83.139 -21.597 21.736 1.00 32.47 194 ASP A N 1
ATOM 1592 C CA . ASP A 1 194 ? 82.240 -20.595 22.310 1.00 32.47 194 ASP A CA 1
ATOM 1593 C C . ASP A 1 194 ? 82.349 -19.227 21.568 1.00 32.47 194 ASP A C 1
ATOM 1595 O O . ASP A 1 194 ? 83.062 -19.133 20.567 1.00 32.47 194 ASP A O 1
ATOM 1599 N N . PRO A 1 195 ? 81.634 -18.148 21.956 1.00 51.78 195 PRO A N 1
ATOM 1600 C CA . PRO A 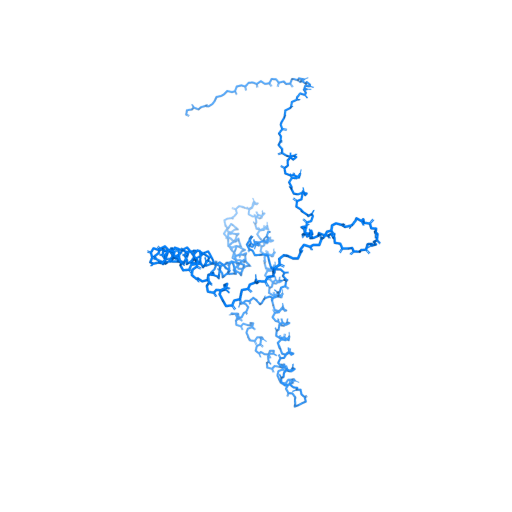1 195 ? 80.799 -17.381 21.038 1.00 51.78 195 PRO A CA 1
ATOM 1601 C C . PRO A 1 195 ? 81.304 -15.951 20.796 1.00 51.78 195 PRO A C 1
ATOM 1603 O O . PRO A 1 195 ? 81.771 -15.273 21.709 1.00 51.78 195 PRO A O 1
ATOM 1606 N N . THR A 1 196 ? 81.097 -15.393 19.599 1.00 36.44 196 THR A N 1
ATOM 1607 C CA . THR A 1 196 ? 81.091 -13.929 19.426 1.00 36.44 196 THR A CA 1
ATOM 1608 C C . THR A 1 196 ? 80.212 -13.512 18.245 1.00 36.44 196 THR A C 1
ATOM 1610 O O . THR A 1 196 ? 80.521 -13.780 17.094 1.00 36.44 196 THR A O 1
ATOM 1613 N N . ASN A 1 197 ? 79.110 -12.839 18.587 1.00 38.81 197 ASN A N 1
ATOM 1614 C CA . ASN A 1 197 ? 78.534 -11.674 17.911 1.00 38.81 197 ASN A CA 1
ATOM 1615 C C . ASN A 1 197 ? 78.364 -11.726 16.376 1.00 38.81 197 ASN A C 1
ATOM 1617 O O . ASN A 1 197 ? 79.314 -11.558 15.625 1.00 38.81 197 ASN A O 1
ATOM 1621 N N . MET A 1 198 ? 77.113 -11.799 15.916 1.00 35.19 198 MET A N 1
ATOM 1622 C CA . MET A 1 198 ? 76.460 -10.697 15.189 1.00 35.19 198 MET A CA 1
ATOM 1623 C C . MET A 1 198 ? 75.026 -11.100 14.837 1.00 35.19 198 MET A C 1
ATOM 1625 O O . MET A 1 198 ? 74.752 -12.173 14.307 1.00 35.19 198 MET A O 1
ATOM 1629 N N . GLY A 1 199 ? 74.085 -10.234 15.203 1.00 34.12 199 GLY A N 1
ATOM 1630 C CA . GLY A 1 199 ? 72.662 -10.516 15.132 1.00 34.12 199 GLY A CA 1
ATOM 1631 C C . GLY A 1 199 ? 72.099 -10.642 13.717 1.00 34.12 199 GLY A C 1
ATOM 1632 O O . GLY A 1 199 ? 72.527 -9.966 12.788 1.00 34.12 199 GLY A O 1
ATOM 1633 N N . ARG A 1 200 ? 71.014 -11.413 13.606 1.00 35.88 200 ARG A N 1
ATOM 1634 C CA . ARG A 1 200 ? 69.713 -10.941 13.102 1.00 35.88 200 ARG A CA 1
ATOM 1635 C C . ARG A 1 200 ? 68.663 -12.051 13.223 1.00 35.88 200 ARG A C 1
ATOM 1637 O O . ARG A 1 200 ? 68.718 -13.059 12.538 1.00 35.88 200 ARG A O 1
ATOM 1644 N N . LYS A 1 201 ? 67.648 -11.734 14.033 1.00 34.47 201 LYS A N 1
ATOM 1645 C CA . LYS A 1 201 ? 66.226 -12.079 13.872 1.00 34.47 201 LYS A CA 1
ATOM 1646 C C . LYS A 1 201 ? 65.835 -13.559 13.967 1.00 34.47 201 LYS A C 1
ATOM 1648 O O . LYS A 1 201 ? 65.609 -14.231 12.971 1.00 34.47 201 LYS A O 1
ATOM 1653 N N . SER A 1 202 ? 65.517 -13.968 15.192 1.00 39.50 202 SER A N 1
ATOM 1654 C CA . SER A 1 202 ? 64.418 -14.901 15.439 1.00 39.50 202 SER A CA 1
ATOM 1655 C C . SER A 1 202 ? 63.677 -14.471 16.699 1.00 39.50 202 SER A C 1
ATOM 1657 O O . SER A 1 202 ? 64.208 -14.626 17.793 1.00 39.50 202 SER A O 1
ATOM 1659 N N . GLN A 1 203 ? 62.471 -13.913 16.559 1.00 43.59 203 GLN A N 1
ATOM 1660 C CA . GLN A 1 203 ? 61.479 -13.914 17.636 1.00 43.59 203 GLN A CA 1
ATOM 1661 C C . GLN A 1 203 ? 60.057 -14.030 17.070 1.00 43.59 203 GLN A C 1
ATOM 1663 O O . GLN A 1 203 ? 59.546 -13.136 16.407 1.00 43.59 203 GLN A O 1
ATOM 1668 N N . ARG A 1 204 ? 59.474 -15.188 17.388 1.00 36.38 204 ARG A N 1
ATOM 1669 C CA . ARG A 1 204 ? 58.092 -15.467 17.804 1.00 36.38 204 ARG A CA 1
ATOM 1670 C C . ARG A 1 204 ? 56.911 -14.891 17.014 1.00 36.38 204 ARG A C 1
ATOM 1672 O O . ARG A 1 204 ? 56.568 -13.719 17.060 1.00 36.38 204 ARG A O 1
ATOM 1679 N N . ILE A 1 205 ? 56.171 -15.867 16.497 1.00 41.50 205 ILE A N 1
ATOM 1680 C CA . ILE A 1 205 ? 54.717 -15.945 16.364 1.00 41.50 205 ILE A CA 1
ATOM 1681 C C . ILE A 1 205 ? 54.014 -15.304 17.576 1.00 41.50 205 ILE A C 1
ATOM 1683 O O . ILE A 1 205 ? 54.147 -15.785 18.702 1.00 41.50 205 ILE A O 1
ATOM 1687 N N . ALA A 1 206 ? 53.214 -14.270 17.321 1.00 37.28 206 ALA A N 1
ATOM 1688 C CA . ALA A 1 206 ? 52.132 -13.829 18.192 1.00 37.28 206 ALA A CA 1
ATOM 1689 C C . ALA A 1 206 ? 50.898 -13.571 17.321 1.00 37.28 206 ALA A C 1
ATOM 1691 O O . ALA A 1 206 ? 50.877 -12.706 16.448 1.00 37.28 206 ALA A O 1
ATOM 1692 N N . THR A 1 207 ? 49.885 -14.394 17.546 1.00 43.00 207 THR A N 1
ATOM 1693 C CA . THR A 1 207 ? 48.529 -14.284 17.021 1.00 43.00 207 THR A CA 1
ATOM 1694 C C . THR A 1 207 ? 47.916 -12.932 17.388 1.00 43.00 207 THR A C 1
ATOM 1696 O O . THR A 1 207 ? 47.775 -12.616 18.569 1.00 43.00 207 THR A O 1
ATOM 1699 N N . GLY A 1 208 ? 47.516 -12.151 16.385 1.00 36.31 208 GLY A N 1
ATOM 1700 C CA . GLY A 1 208 ? 46.690 -10.961 16.572 1.00 36.31 208 GLY A CA 1
ATOM 1701 C C . GLY A 1 208 ? 45.266 -11.356 16.959 1.00 36.31 208 GLY A C 1
ATOM 1702 O O . GLY A 1 208 ? 44.454 -11.676 16.097 1.00 36.31 208 GLY A O 1
ATOM 1703 N N . ALA A 1 209 ? 44.978 -11.348 18.258 1.00 39.50 209 ALA A N 1
ATOM 1704 C CA . ALA A 1 209 ? 43.623 -11.330 18.791 1.00 39.50 209 ALA A CA 1
ATOM 1705 C C . ALA A 1 209 ? 43.155 -9.867 18.891 1.00 39.50 209 ALA A C 1
ATOM 1707 O O . ALA A 1 209 ? 43.849 -9.027 19.468 1.00 39.50 209 ALA A O 1
ATOM 1708 N N . CYS A 1 210 ? 41.997 -9.563 18.300 1.00 39.41 210 CYS A N 1
ATOM 1709 C CA . CYS A 1 210 ? 41.325 -8.268 18.392 1.00 39.41 210 CYS A CA 1
ATOM 1710 C C . CYS A 1 210 ? 41.083 -7.871 19.859 1.00 39.41 210 CYS A C 1
ATOM 1712 O O . CYS A 1 210 ? 40.689 -8.693 20.685 1.00 39.41 210 CYS A O 1
ATOM 1714 N N . LYS A 1 211 ? 41.314 -6.593 20.165 1.00 47.84 211 LYS A N 1
ATOM 1715 C CA . LYS A 1 211 ? 41.349 -6.012 21.515 1.00 47.84 211 LYS A CA 1
ATOM 1716 C C . LYS A 1 211 ? 40.000 -5.479 22.025 1.00 47.84 211 LYS A C 1
ATOM 1718 O O . LYS A 1 211 ? 39.990 -4.756 23.007 1.00 47.84 211 LYS A O 1
ATOM 1723 N N . ASP A 1 212 ? 38.871 -5.903 21.456 1.00 44.88 212 ASP A N 1
ATOM 1724 C CA . ASP A 1 212 ? 37.573 -5.243 21.712 1.00 44.88 212 ASP A CA 1
ATOM 1725 C C . ASP A 1 212 ? 36.590 -6.072 22.559 1.00 44.88 212 ASP A C 1
ATOM 1727 O O . ASP A 1 212 ? 35.389 -5.819 22.572 1.00 44.88 212 ASP A O 1
ATOM 1731 N N . THR A 1 213 ? 37.077 -7.072 23.299 1.00 52.72 213 THR A N 1
ATOM 1732 C CA . THR A 1 213 ? 36.209 -7.963 24.101 1.00 52.72 213 THR A CA 1
ATOM 1733 C C . THR A 1 213 ? 36.279 -7.737 25.612 1.00 52.72 213 THR A C 1
ATOM 1735 O O . THR A 1 213 ? 35.602 -8.446 26.352 1.00 52.72 213 THR A O 1
ATOM 1738 N N . GLN A 1 214 ? 37.058 -6.761 26.095 1.00 49.19 214 GLN A N 1
ATOM 1739 C CA . GLN A 1 214 ? 37.144 -6.469 27.536 1.00 49.19 214 GLN A CA 1
ATOM 1740 C C . GLN A 1 214 ? 36.189 -5.366 28.025 1.00 49.19 214 GLN A C 1
ATOM 1742 O O . GLN A 1 214 ? 35.882 -5.343 29.214 1.00 49.19 214 GLN A O 1
ATOM 1747 N N . ASP A 1 215 ? 35.608 -4.552 27.139 1.00 46.66 215 ASP A N 1
ATOM 1748 C CA . ASP A 1 215 ? 34.709 -3.455 27.553 1.00 46.66 215 ASP A CA 1
ATOM 1749 C C . ASP A 1 215 ? 33.248 -3.876 27.790 1.00 46.66 215 ASP A C 1
ATOM 1751 O O . ASP A 1 215 ? 32.461 -3.132 28.372 1.00 46.66 215 ASP A O 1
ATOM 1755 N N . ILE A 1 216 ? 32.860 -5.093 27.396 1.00 49.88 216 ILE A N 1
ATOM 1756 C CA . ILE A 1 216 ? 31.467 -5.555 27.542 1.00 49.88 216 ILE A CA 1
ATOM 1757 C C . ILE A 1 216 ? 31.236 -6.218 28.913 1.00 49.88 216 ILE A C 1
ATOM 1759 O O . ILE A 1 216 ? 30.139 -6.136 29.466 1.00 49.88 216 ILE A O 1
ATOM 1763 N N . SER A 1 217 ? 32.268 -6.823 29.515 1.00 45.78 217 SER A N 1
ATOM 1764 C CA . SER A 1 217 ? 32.140 -7.495 30.818 1.00 45.78 217 SER A CA 1
ATOM 1765 C C . SER A 1 217 ? 32.160 -6.525 32.006 1.00 45.78 217 SER A C 1
ATOM 1767 O O . SER A 1 217 ? 31.593 -6.837 33.052 1.00 45.78 217 SER A O 1
ATOM 1769 N N . THR A 1 218 ? 32.777 -5.348 31.862 1.00 52.88 218 THR A N 1
ATOM 1770 C CA . THR A 1 218 ? 32.879 -4.328 32.922 1.00 52.88 218 THR A CA 1
ATOM 1771 C C . THR A 1 218 ? 31.633 -3.441 33.024 1.00 52.88 218 THR A C 1
ATOM 1773 O O . THR A 1 218 ? 31.357 -2.903 34.095 1.00 52.88 218 THR A O 1
ATOM 1776 N N . MET A 1 219 ? 30.812 -3.344 31.970 1.00 44.19 219 MET A N 1
ATOM 1777 C CA . MET A 1 219 ? 29.527 -2.627 32.028 1.00 44.19 219 MET A CA 1
ATOM 1778 C C . MET A 1 219 ? 28.395 -3.419 32.701 1.00 44.19 219 MET A C 1
ATOM 1780 O O . MET A 1 219 ? 27.486 -2.820 33.272 1.00 44.19 219 MET A O 1
ATOM 1784 N N . LEU A 1 220 ? 28.452 -4.754 32.698 1.00 50.25 220 LEU A N 1
ATOM 1785 C CA . LEU A 1 220 ? 27.390 -5.612 33.245 1.00 50.25 220 LEU A CA 1
ATOM 1786 C C . LEU A 1 220 ? 27.501 -5.895 34.754 1.00 50.25 220 LEU A C 1
ATOM 1788 O O . LEU A 1 220 ? 26.590 -6.488 35.321 1.00 50.25 220 LEU A O 1
ATOM 1792 N N . GLN A 1 221 ? 28.561 -5.435 35.426 1.00 44.62 221 GLN A N 1
ATOM 1793 C CA . GLN A 1 221 ? 28.737 -5.601 36.880 1.00 44.62 221 GLN A CA 1
ATOM 1794 C C . GLN A 1 221 ? 28.388 -4.346 37.699 1.00 44.62 221 GLN A C 1
ATOM 1796 O O . GLN A 1 221 ? 28.431 -4.380 38.924 1.00 44.62 221 GLN A O 1
ATOM 1801 N N . ARG A 1 222 ? 27.993 -3.237 37.054 1.00 48.34 222 ARG A N 1
ATOM 1802 C CA . ARG A 1 222 ? 27.673 -1.970 37.743 1.00 48.34 222 ARG A CA 1
ATOM 1803 C C . ARG A 1 222 ? 26.194 -1.813 38.132 1.00 48.34 222 ARG A C 1
ATOM 1805 O O . ARG A 1 222 ? 25.794 -0.736 38.557 1.00 48.34 222 ARG A O 1
ATOM 1812 N N . THR A 1 223 ? 25.374 -2.858 37.983 1.00 53.69 223 THR A N 1
ATOM 1813 C CA . THR A 1 223 ? 23.913 -2.796 38.205 1.00 53.69 223 THR A CA 1
ATOM 1814 C C . THR A 1 223 ? 23.362 -3.962 39.043 1.00 53.69 223 THR A C 1
ATOM 1816 O O . THR A 1 223 ? 22.356 -4.562 38.698 1.00 53.69 223 THR A O 1
ATOM 1819 N N . ALA A 1 224 ? 24.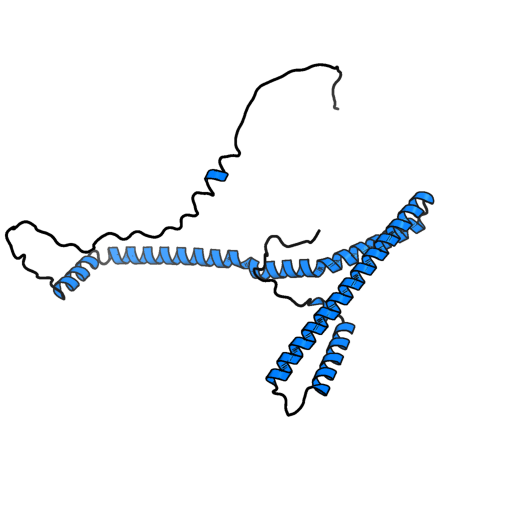011 -4.297 40.160 1.00 40.75 224 ALA A N 1
ATOM 1820 C CA . ALA A 1 224 ? 23.455 -5.086 41.279 1.00 40.75 224 ALA A CA 1
ATOM 1821 C C . ALA A 1 224 ? 24.495 -5.038 42.423 1.00 40.75 224 ALA A C 1
ATOM 1823 O O . ALA A 1 224 ? 25.655 -5.304 42.150 1.00 40.75 224 ALA A O 1
ATOM 1824 N N . ALA A 1 225 ? 24.260 -4.717 43.700 1.00 40.97 225 ALA A N 1
ATOM 1825 C CA . ALA A 1 225 ? 23.069 -4.609 44.547 1.00 40.97 225 ALA A CA 1
ATOM 1826 C C . ALA A 1 225 ? 23.385 -3.661 45.772 1.00 40.97 225 ALA A C 1
ATOM 1828 O O . ALA A 1 225 ? 24.074 -2.674 45.545 1.00 40.97 225 ALA A O 1
ATOM 1829 N N . PRO A 1 226 ? 22.902 -3.838 47.029 1.00 51.94 226 PRO A N 1
ATOM 1830 C CA . PRO A 1 226 ? 21.937 -2.952 47.711 1.00 51.94 226 PRO A CA 1
ATOM 1831 C C . PRO A 1 226 ? 22.415 -2.261 49.031 1.00 51.94 226 PRO A C 1
ATOM 1833 O O . PRO A 1 226 ? 23.496 -2.542 49.530 1.00 51.94 226 PRO A O 1
ATOM 1836 N N . LYS A 1 227 ? 21.490 -1.481 49.644 1.00 38.28 227 LYS A N 1
ATOM 1837 C CA . LYS A 1 227 ? 21.288 -1.128 51.088 1.00 38.28 227 LYS A CA 1
ATOM 1838 C C . LYS A 1 227 ? 21.935 0.131 51.754 1.00 38.28 227 LYS A C 1
ATOM 1840 O O . LYS A 1 227 ? 23.101 0.115 52.110 1.00 38.28 227 LYS A O 1
ATOM 1845 N N . MET A 1 228 ? 21.029 1.051 52.159 1.00 37.69 228 MET A N 1
ATOM 1846 C CA . MET A 1 228 ? 20.722 1.562 53.536 1.00 37.69 228 MET A CA 1
ATOM 1847 C C . MET A 1 228 ? 21.362 2.841 54.137 1.00 37.69 228 MET A C 1
ATOM 1849 O O . MET A 1 228 ? 22.567 3.037 54.069 1.00 37.69 228 MET A O 1
ATOM 1853 N N . ALA A 1 229 ? 20.476 3.546 54.887 1.00 36.38 229 ALA A N 1
ATOM 1854 C CA . ALA A 1 229 ? 20.616 4.563 55.964 1.00 36.38 229 ALA A CA 1
ATOM 1855 C C . ALA A 1 229 ? 20.635 6.065 55.556 1.00 36.38 229 ALA A C 1
ATOM 1857 O O . ALA A 1 229 ? 21.398 6.424 54.673 1.00 36.38 229 ALA A O 1
ATOM 1858 N N . ALA A 1 230 ? 19.898 7.026 56.156 1.00 36.00 230 ALA A N 1
ATOM 1859 C CA . ALA A 1 230 ? 18.836 7.055 57.187 1.00 36.00 230 ALA A CA 1
ATOM 1860 C C . ALA A 1 230 ? 18.183 8.479 57.318 1.00 36.00 230 ALA A C 1
ATOM 1862 O O . ALA A 1 230 ? 18.922 9.453 57.243 1.00 36.00 230 ALA A O 1
ATOM 1863 N N . THR A 1 231 ? 16.848 8.532 57.571 1.00 45.53 231 THR A N 1
ATOM 1864 C CA . THR A 1 231 ? 15.982 9.445 58.421 1.00 45.53 231 THR A CA 1
ATOM 1865 C C . THR A 1 231 ? 16.028 11.001 58.347 1.00 45.53 231 THR A C 1
ATOM 1867 O O . THR A 1 231 ? 17.062 11.513 57.932 1.00 45.53 231 THR A O 1
ATOM 1870 N N . PRO A 1 232 ? 15.001 11.789 58.820 1.00 53.56 232 PRO A N 1
ATOM 1871 C CA . PRO A 1 232 ? 13.823 11.464 59.681 1.00 53.56 232 PRO A CA 1
ATOM 1872 C C . PRO A 1 232 ? 12.409 12.028 59.282 1.00 53.56 232 PRO A C 1
ATOM 1874 O O . PRO A 1 232 ? 12.277 12.841 58.372 1.00 53.56 232 PRO A O 1
ATOM 1877 N N . ASP A 1 233 ? 11.392 11.561 60.035 1.00 41.12 233 ASP A N 1
ATOM 1878 C CA . ASP A 1 233 ? 9.932 11.879 60.161 1.00 41.12 233 ASP A CA 1
ATOM 1879 C C . ASP A 1 233 ? 9.616 13.313 60.721 1.00 41.12 233 ASP A C 1
ATOM 1881 O O . ASP A 1 233 ? 10.597 13.955 61.114 1.00 41.12 233 ASP A O 1
ATOM 1885 N N . PRO A 1 234 ? 8.349 13.853 60.846 1.00 61.00 234 PRO A N 1
ATOM 1886 C CA . PRO A 1 234 ? 7.084 13.147 61.189 1.00 61.00 234 PRO A CA 1
ATOM 1887 C C . PRO A 1 234 ? 5.695 13.687 60.700 1.00 61.00 234 PRO A C 1
ATOM 1889 O O . PRO A 1 234 ? 5.587 14.702 60.020 1.00 61.00 234 PRO A O 1
ATOM 1892 N N . ASP A 1 235 ? 4.649 12.955 61.142 1.00 35.09 235 ASP A N 1
ATOM 1893 C CA . ASP A 1 235 ? 3.189 13.232 61.237 1.00 35.09 235 ASP A CA 1
ATOM 1894 C C . ASP A 1 235 ? 2.340 13.108 59.943 1.00 35.09 235 ASP A C 1
ATOM 1896 O O . ASP A 1 235 ? 2.597 13.748 58.934 1.00 35.09 235 ASP A O 1
ATOM 1900 N N . THR A 1 236 ? 1.246 12.328 59.850 1.00 42.03 236 THR A N 1
ATOM 1901 C CA . THR A 1 236 ? 0.032 12.345 60.695 1.00 42.03 236 THR A CA 1
ATOM 1902 C C . THR A 1 236 ? -0.865 11.105 60.391 1.00 42.03 236 THR A C 1
ATOM 1904 O O . THR A 1 236 ? -1.033 10.754 59.227 1.00 42.03 236 THR A O 1
ATOM 1907 N N . SER A 1 237 ? -1.413 10.453 61.436 1.00 37.19 237 SER A N 1
ATOM 1908 C CA . SER A 1 237 ? -2.722 9.739 61.596 1.00 37.19 237 SER A CA 1
ATOM 1909 C C . SER A 1 237 ? -3.599 9.399 60.355 1.00 37.19 237 SER A C 1
ATOM 1911 O O . SER A 1 237 ? -3.764 10.247 59.494 1.00 37.19 237 SER A O 1
ATOM 1913 N N . SER A 1 238 ? -4.387 8.319 60.221 1.00 39.16 238 SER A N 1
ATOM 1914 C CA . SER A 1 238 ? -4.835 7.198 61.066 1.00 39.16 238 SER A CA 1
ATOM 1915 C C . SER A 1 238 ? -5.884 6.354 60.269 1.00 39.16 238 SER A C 1
ATOM 1917 O O . SER A 1 238 ? -6.471 6.855 59.315 1.00 39.16 238 SER A O 1
ATOM 1919 N N . THR A 1 239 ? -6.197 5.130 60.741 1.00 41.09 239 THR A N 1
ATOM 1920 C CA . THR A 1 239 ? -7.559 4.503 60.743 1.00 41.09 239 THR A CA 1
ATOM 1921 C C . THR A 1 239 ? -7.998 3.529 59.603 1.00 41.09 239 THR A C 1
ATOM 1923 O O . THR A 1 239 ? -8.360 3.950 58.514 1.00 41.09 239 THR A O 1
ATOM 1926 N N . THR A 1 240 ? -8.095 2.228 59.970 1.00 45.16 240 THR A N 1
ATOM 1927 C CA . THR A 1 240 ? -9.201 1.244 59.697 1.00 45.16 240 THR A CA 1
ATOM 1928 C C . THR A 1 240 ? -9.358 0.661 58.277 1.00 45.16 240 THR A C 1
ATOM 1930 O O . THR A 1 240 ? -9.679 1.373 57.341 1.00 45.16 240 THR A O 1
ATOM 1933 N N . SER A 1 241 ? -8.994 -0.597 57.982 1.00 40.31 241 SER A N 1
ATOM 1934 C CA . SER A 1 241 ? -9.509 -1.942 58.353 1.00 40.31 241 SER A CA 1
ATOM 1935 C C . SER A 1 241 ? -10.569 -2.547 57.398 1.00 40.31 241 SER A C 1
ATOM 1937 O O . SER A 1 241 ? -11.641 -2.001 57.179 1.00 40.31 241 SER A O 1
ATOM 1939 N N . LEU A 1 242 ? -10.202 -3.737 56.895 1.00 41.91 242 LEU A N 1
ATOM 1940 C CA . LEU A 1 242 ? -11.007 -4.940 56.624 1.00 41.91 242 LEU A CA 1
ATOM 1941 C C . LEU A 1 242 ? -12.057 -4.971 55.487 1.00 41.91 242 LEU A C 1
ATOM 1943 O O . LEU A 1 242 ? -13.100 -4.332 55.492 1.00 41.91 242 LEU A O 1
ATOM 1947 N N . SER A 1 243 ? -11.820 -5.915 54.577 1.00 51.53 243 SER A N 1
ATOM 1948 C CA . SER A 1 243 ? -12.807 -6.764 53.880 1.00 51.53 243 SER A CA 1
ATOM 1949 C C . SER A 1 243 ? -12.272 -8.216 53.983 1.00 51.53 243 SER A C 1
ATOM 1951 O O . SER A 1 243 ? -11.089 -8.342 54.323 1.00 51.53 243 SER A O 1
ATOM 1953 N N . PRO A 1 244 ? -12.998 -9.313 53.666 1.00 66.06 244 PRO A N 1
ATOM 1954 C CA . PRO A 1 244 ? -14.322 -9.414 53.039 1.00 66.06 244 PRO A CA 1
ATOM 1955 C C . PRO A 1 244 ? -15.259 -10.495 53.652 1.00 66.06 244 PRO A C 1
ATOM 1957 O O . PRO A 1 244 ? -14.884 -11.281 54.523 1.00 66.06 244 PRO A O 1
ATOM 1960 N N . SER A 1 245 ? -16.482 -10.578 53.128 1.00 53.22 245 SER A N 1
ATOM 1961 C CA . SER A 1 245 ? -17.266 -11.811 52.945 1.00 53.22 245 SER A CA 1
ATOM 1962 C C . SER A 1 245 ? -18.025 -11.694 51.631 1.00 53.22 245 SER A C 1
ATOM 1964 O O . SER A 1 245 ? -18.399 -10.546 51.298 1.00 53.22 245 SER A O 1
#

Sequence (245 aa):
MRMESPLYRPTRTVWRLNELLLSDEPTQAQLLEQLNNYFTENDTEEISALTLWEAHKSVLRGLLIRISAQKKKEAQRQMTALAEQIATLETLHKRTRQEEHYRTLLTLRRQLSDLIARKHHRSIQRSKAFFYIHANKGGRLLARMLRNQQTSAQTGRKARRTSKAYPDYRAFKTALHNAVFPTAIPPMEHTATDPTNMGRKSQRIATGACKDTQDISTMLQRTAAPKMAATPDPDTSSTTSLSPS

Secondary structure (DSSP, 8-state):
-----TT---SS------GGGGS-HHHHHHHHHHHHHHHHHH--TTS-HHHHHHHHHHHHHHHHHHHHHHHHHHHHHHHHHHHHHHHHHHHHHHHH--HHHHHHHHHHHHHHHHHHHHHHHHHHHHHHHHHHHHHHHHHHHHHHHHHHHHHHHHHHHHHHHHHHH-TTHHHHHHHHHHHHS-----------------------------S-SSHHHHHTTSS----------------------

Foldseek 3Di:
DPPDDPPDDDPDPDDDFDPVLCVDPVSVVVLVVVLVVLCVVPVDPVDDPVRSVVVSVVVSVVSRVVVVVVVVVVLVVLLVVLVVVLVVLVVVCVVPVDPVSVVVSVVSVVVNVVSVCVVCVSVVVVVVVVCVVCVCVVVVVVVVVVVVVVVVVVVVVVVVVVCVVDVCVVVVVVVVVCVVPPPDDDDDDDDDDDDDDDDDDDDDDDDDDDPPPPPVVVVVVPPDDDDDDDDDDDDDDDDDDDDDD

Radius of gyration: 39.79 Å; Cα contacts (8 Å, |Δi|>4): 41; chains: 1; bounding box: 114×74×97 Å

Solvent-accessible surface area (backbone atoms only — not comparable to full-atom values): 15735 Å² total; per-residue (Å²): 135,83,88,72,65,95,88,66,81,75,94,62,95,71,90,72,85,64,72,74,55,69,71,37,64,74,51,43,53,54,50,51,52,54,50,50,53,49,49,76,75,59,76,45,97,88,56,54,70,66,58,50,53,55,52,49,54,51,51,53,51,52,49,54,50,51,53,53,49,51,53,52,52,51,53,50,50,52,51,52,53,51,51,51,53,44,55,54,44,52,53,51,30,72,75,67,68,46,66,68,49,51,56,53,44,54,52,52,50,50,52,50,51,50,52,53,48,60,69,45,44,62,57,51,53,50,52,50,54,50,43,64,75,49,63,56,52,59,54,54,50,50,53,50,51,52,49,52,53,53,50,53,52,50,51,51,53,51,51,57,51,50,50,73,75,44,82,48,57,67,57,52,53,50,52,50,51,42,69,76,54,66,88,80,73,81,86,78,90,75,82,92,81,86,89,79,88,81,91,82,88,87,82,80,92,72,84,88,71,84,87,80,72,68,71,65,67,65,65,73,62,78,81,73,86,89,88,90,89,81,89,86,87,87,90,79,91,84,85,89,88,87,85,89,133

Mean predicted aligned error: 18.92 Å

Nearest PDB structures (foldseek):
  8uw3-assembly1_A  TM=5.469E-01  e=4.144E-04  Homo sapiens

Organism: Pelobates cultripes (NCBI:txid61616)